Protein AF-A0A2K0VX20-F1 (afdb_monomer_lite)

Radius of gyration: 27.99 Å; chains: 1; bounding box: 67×68×73 Å

Structure (mmCIF, N/CA/C/O backbone):
data_AF-A0A2K0VX20-F1
#
_entry.id   AF-A0A2K0VX20-F1
#
loop_
_atom_site.group_PDB
_atom_site.id
_atom_site.type_symbol
_atom_site.label_atom_id
_atom_site.label_alt_id
_atom_site.label_comp_id
_atom_site.label_asym_id
_atom_site.label_entity_id
_atom_site.label_seq_id
_atom_site.pdbx_PDB_ins_code
_atom_site.Cartn_x
_atom_site.Cartn_y
_atom_site.Cartn_z
_atom_site.occupancy
_atom_site.B_iso_or_equiv
_atom_site.auth_seq_id
_atom_site.auth_comp_id
_atom_site.auth_asym_id
_atom_site.auth_atom_id
_atom_site.pdbx_PDB_model_num
ATOM 1 N N . MET A 1 1 ? 23.637 -4.451 26.762 1.00 31.20 1 MET A N 1
ATOM 2 C CA . MET A 1 1 ? 24.182 -3.086 26.614 1.00 31.20 1 MET A CA 1
ATOM 3 C C . MET A 1 1 ? 23.593 -2.485 25.350 1.00 31.20 1 MET A C 1
ATOM 5 O O . MET A 1 1 ? 23.909 -2.942 24.263 1.00 31.20 1 MET A O 1
ATOM 9 N N . SER A 1 2 ? 22.618 -1.589 25.514 1.00 32.78 2 SER A N 1
ATOM 10 C CA . SER A 1 2 ? 21.872 -0.949 24.426 1.00 32.78 2 SER A CA 1
ATOM 11 C C . SER A 1 2 ? 22.642 0.288 23.984 1.00 32.78 2 SER A C 1
ATOM 13 O O . SER A 1 2 ? 22.720 1.241 24.755 1.00 32.78 2 SER A O 1
ATOM 15 N N . SER A 1 3 ? 23.213 0.286 22.781 1.00 35.19 3 SER A N 1
ATOM 16 C CA . SER A 1 3 ? 23.775 1.496 22.183 1.00 35.19 3 SER A CA 1
ATOM 17 C C . SER A 1 3 ? 22.629 2.465 21.882 1.00 35.19 3 SER A C 1
ATOM 19 O O . SER A 1 3 ? 21.911 2.332 20.889 1.00 35.19 3 SER A O 1
ATOM 21 N N . GLN A 1 4 ? 22.411 3.409 22.796 1.00 39.47 4 GLN A N 1
ATOM 22 C CA . GLN A 1 4 ? 21.644 4.622 22.542 1.00 39.47 4 GLN A CA 1
ATOM 23 C C . GLN A 1 4 ? 22.472 5.505 21.605 1.00 39.47 4 GLN A C 1
ATOM 25 O O . GLN A 1 4 ? 23.097 6.467 22.039 1.00 39.47 4 GLN A O 1
ATOM 30 N N . ASP A 1 5 ? 22.490 5.170 20.317 1.00 37.84 5 ASP A N 1
ATOM 31 C CA . ASP A 1 5 ? 22.843 6.168 19.315 1.00 37.84 5 ASP A CA 1
ATOM 32 C C . ASP A 1 5 ? 21.734 7.220 19.344 1.00 37.84 5 ASP A C 1
ATOM 34 O O . ASP A 1 5 ? 20.585 6.962 18.966 1.00 37.84 5 ASP A O 1
ATOM 38 N N . SER A 1 6 ? 22.065 8.398 19.870 1.00 35.38 6 SER A N 1
ATOM 39 C CA . SER A 1 6 ? 21.201 9.567 19.846 1.00 35.38 6 SER A CA 1
ATOM 40 C C . SER A 1 6 ? 21.023 9.993 18.392 1.00 35.38 6 SER A C 1
ATOM 42 O O . SER A 1 6 ? 21.836 10.699 17.799 1.00 35.38 6 SER A O 1
ATOM 44 N N . PHE A 1 7 ? 19.941 9.512 17.783 1.00 35.03 7 PHE A N 1
ATOM 45 C CA . PHE A 1 7 ? 19.535 9.939 16.456 1.00 35.03 7 PHE A CA 1
ATOM 46 C C . PHE A 1 7 ? 19.195 11.427 16.540 1.00 35.03 7 PHE A C 1
ATOM 48 O O . PHE A 1 7 ? 18.132 11.805 17.031 1.00 35.03 7 PHE A O 1
ATOM 55 N N . THR A 1 8 ? 20.116 12.281 16.098 1.00 35.19 8 THR A N 1
ATOM 56 C CA . THR A 1 8 ? 19.832 13.697 15.893 1.00 35.19 8 THR A CA 1
ATOM 57 C C . THR A 1 8 ? 18.856 13.753 14.732 1.00 35.19 8 THR A C 1
ATOM 59 O O . THR A 1 8 ? 19.210 13.559 13.567 1.00 35.19 8 THR A O 1
ATOM 62 N N . GLU A 1 9 ? 17.580 13.897 15.071 1.00 36.53 9 GLU A N 1
ATOM 63 C CA . GLU A 1 9 ? 16.510 14.031 14.108 1.00 36.53 9 GLU A CA 1
ATOM 64 C C . GLU A 1 9 ? 16.759 15.317 13.323 1.00 36.53 9 GLU A C 1
ATOM 66 O O . GLU A 1 9 ? 16.396 16.413 13.739 1.00 36.53 9 GLU A O 1
ATOM 71 N N . VAL A 1 10 ? 17.383 15.194 12.152 1.00 33.81 10 VAL A N 1
ATOM 72 C CA . VAL A 1 10 ? 17.263 16.224 11.127 1.00 33.81 10 VAL A CA 1
ATOM 73 C C . VAL A 1 10 ? 15.844 16.077 10.594 1.00 33.81 10 VAL A C 1
ATOM 75 O O . VAL A 1 10 ? 15.594 15.488 9.537 1.00 33.81 10 VAL A O 1
ATOM 78 N N . HIS A 1 11 ? 14.873 16.570 11.365 1.00 33.16 11 HIS A N 1
ATOM 79 C CA . HIS A 1 11 ? 13.663 17.089 10.770 1.00 33.16 11 HIS A CA 1
ATOM 80 C C . HIS A 1 11 ? 14.149 18.171 9.811 1.00 33.16 11 HIS A C 1
ATOM 82 O O . HIS A 1 11 ? 14.321 19.331 10.174 1.00 33.16 11 HIS A O 1
ATOM 88 N N . GLN A 1 12 ? 14.367 17.798 8.549 1.00 34.53 12 GLN A N 1
ATOM 89 C CA . GLN A 1 12 ? 14.055 18.749 7.510 1.00 34.53 12 GLN A CA 1
ATOM 90 C C . GLN A 1 12 ? 12.584 19.054 7.762 1.00 34.53 12 GLN A C 1
ATOM 92 O O . GLN A 1 12 ? 11.719 18.216 7.483 1.00 34.53 12 GLN A O 1
ATOM 97 N N . PHE A 1 13 ? 12.322 20.206 8.382 1.00 38.81 13 PHE A N 1
ATOM 98 C CA . PHE A 1 13 ? 11.049 20.901 8.315 1.00 38.81 13 PHE A CA 1
ATOM 99 C C . PHE A 1 13 ? 10.789 21.142 6.830 1.00 38.81 13 PHE A C 1
ATOM 101 O O . PHE A 1 13 ? 10.960 22.228 6.292 1.00 38.81 13 PHE A O 1
ATOM 108 N N . THR A 1 14 ? 10.463 20.075 6.110 1.00 42.12 14 THR A N 1
ATOM 109 C CA . THR A 1 14 ? 9.994 20.194 4.755 1.00 42.12 14 THR A CA 1
ATOM 110 C C . THR A 1 14 ? 8.626 20.820 4.930 1.00 42.12 14 THR A C 1
ATOM 112 O O . THR A 1 14 ? 7.710 20.197 5.473 1.00 42.12 14 THR A O 1
ATOM 115 N N . LYS A 1 15 ? 8.492 22.071 4.478 1.00 45.31 15 LYS A N 1
ATOM 116 C CA . LYS A 1 15 ? 7.224 22.715 4.109 1.00 45.31 15 LYS A CA 1
ATOM 117 C C . LYS A 1 15 ? 6.566 21.900 2.968 1.00 45.31 15 LYS A C 1
ATOM 119 O O . LYS A 1 15 ? 6.242 22.410 1.905 1.00 45.31 15 LYS A O 1
ATOM 124 N N . SER A 1 16 ? 6.454 20.578 3.119 1.00 45.34 16 SER A N 1
ATOM 125 C CA . SER A 1 16 ? 5.919 19.665 2.121 1.00 45.34 16 SER A CA 1
ATOM 126 C C . SER A 1 16 ? 4.407 19.805 2.141 1.00 45.34 16 SER A C 1
ATOM 128 O O . SER A 1 16 ? 3.688 19.157 2.909 1.00 45.34 16 SER A O 1
ATOM 130 N N . TYR A 1 17 ? 3.921 20.669 1.255 1.00 51.22 17 TYR A N 1
ATOM 131 C CA . TYR A 1 17 ? 2.504 20.928 1.026 1.00 51.22 17 TYR A CA 1
ATOM 132 C C . TYR A 1 17 ? 1.693 19.657 0.723 1.00 51.22 17 TYR A C 1
ATOM 134 O O . TYR A 1 17 ? 0.482 19.651 0.915 1.00 51.22 17 TYR A O 1
ATOM 142 N N . LYS A 1 18 ? 2.336 18.548 0.328 1.00 48.31 18 LYS A N 1
ATOM 143 C CA . LYS A 1 18 ? 1.677 17.266 0.030 1.00 48.31 18 LYS A CA 1
ATOM 144 C C . LYS A 1 18 ? 0.931 16.684 1.234 1.00 48.31 18 LYS A C 1
ATOM 146 O O . LYS A 1 18 ? -0.153 16.132 1.074 1.00 48.31 18 LYS A O 1
ATOM 151 N N . HIS A 1 19 ? 1.500 16.789 2.436 1.00 56.06 19 HIS A N 1
ATOM 152 C CA . HIS A 1 19 ? 0.879 16.228 3.648 1.00 56.06 19 HIS A CA 1
ATOM 153 C C . HIS A 1 19 ? -0.234 17.145 4.164 1.00 56.06 19 HIS A C 1
ATOM 155 O O . HIS A 1 19 ? -1.245 16.675 4.681 1.00 56.06 19 HIS A O 1
ATOM 161 N N . MET A 1 20 ? -0.073 18.455 3.960 1.00 57.44 20 MET A N 1
ATOM 162 C CA . MET A 1 20 ? -1.111 19.444 4.239 1.00 57.44 20 MET A CA 1
ATOM 163 C C . MET A 1 20 ? -2.301 19.281 3.296 1.00 57.44 20 MET A C 1
ATOM 165 O O . MET A 1 20 ? -3.427 19.230 3.769 1.00 57.44 20 MET A O 1
ATOM 169 N N . TRP A 1 21 ? -2.049 19.094 1.998 1.00 60.72 21 TRP A N 1
ATOM 170 C CA . TRP A 1 21 ? -3.082 18.828 1.003 1.00 60.72 21 TRP A CA 1
ATOM 171 C C . TRP A 1 21 ? -3.845 17.544 1.313 1.00 60.72 21 TRP A C 1
ATOM 173 O O . TRP A 1 21 ? -5.064 17.577 1.376 1.00 60.72 21 TRP A O 1
ATOM 183 N N . ALA A 1 22 ? -3.155 16.436 1.602 1.00 66.75 22 ALA A N 1
ATOM 184 C CA . ALA A 1 22 ? -3.824 15.189 1.976 1.00 66.75 22 ALA A CA 1
ATOM 185 C C . ALA A 1 22 ? -4.711 15.359 3.224 1.00 66.75 22 ALA A C 1
ATOM 187 O O . ALA A 1 22 ? -5.823 14.839 3.274 1.00 66.75 22 ALA A O 1
ATOM 188 N N . ARG A 1 23 ? -4.246 16.129 4.218 1.00 70.94 23 ARG A N 1
ATOM 189 C CA . ARG A 1 23 ? -5.023 16.436 5.424 1.00 70.94 23 ARG A CA 1
ATOM 190 C C . ARG A 1 23 ? -6.225 17.331 5.127 1.00 70.94 23 ARG A C 1
ATOM 192 O O . ARG A 1 23 ? -7.294 17.105 5.684 1.00 70.94 23 ARG A O 1
ATOM 199 N N . ASP A 1 24 ? -6.060 18.336 4.277 1.00 72.94 24 ASP A N 1
ATOM 200 C CA . ASP A 1 24 ? -7.129 19.266 3.915 1.00 72.94 24 ASP A CA 1
ATOM 201 C C . ASP A 1 24 ? -8.170 18.596 3.009 1.00 72.94 24 ASP A C 1
ATOM 203 O O . ASP A 1 24 ? -9.361 18.816 3.201 1.00 72.94 24 ASP A O 1
ATOM 207 N N . VAL A 1 25 ? -7.750 17.704 2.106 1.00 74.69 25 VAL A N 1
ATOM 208 C CA . VAL A 1 25 ? -8.644 16.831 1.332 1.00 74.69 25 VAL A CA 1
ATOM 209 C C . VAL A 1 25 ? -9.408 15.900 2.264 1.00 74.69 25 VAL A C 1
ATOM 211 O O . VAL A 1 25 ? -10.626 15.853 2.177 1.00 74.69 25 VAL A O 1
ATOM 214 N N . ALA A 1 26 ? -8.739 15.232 3.210 1.00 77.44 26 ALA A N 1
ATOM 215 C CA . ALA A 1 26 ? -9.419 14.378 4.183 1.00 77.44 26 ALA A CA 1
ATOM 216 C C . ALA A 1 26 ? -10.448 15.161 5.018 1.00 77.44 26 ALA A C 1
ATOM 218 O O . ALA A 1 26 ? -11.561 14.686 5.222 1.00 77.44 26 ALA A O 1
ATOM 219 N N . LYS A 1 27 ? -10.113 16.387 5.446 1.00 78.69 27 LYS A N 1
ATOM 220 C CA . LYS A 1 27 ? -11.057 17.285 6.131 1.00 78.69 27 LYS A CA 1
ATOM 221 C C . LYS A 1 27 ? -12.222 17.698 5.231 1.00 78.69 27 LYS A C 1
ATOM 223 O O . LYS A 1 27 ? -13.359 17.709 5.687 1.00 78.69 27 LYS A O 1
ATOM 228 N N . ALA A 1 28 ? -11.953 18.047 3.975 1.00 78.38 28 ALA A N 1
ATOM 229 C CA . ALA A 1 28 ? -12.983 18.443 3.021 1.00 78.38 28 ALA A CA 1
ATOM 230 C C . ALA A 1 28 ? -13.936 17.281 2.710 1.00 78.38 28 ALA A C 1
ATOM 232 O O . ALA A 1 28 ? -15.146 17.477 2.753 1.00 78.38 28 ALA A O 1
ATOM 233 N N . SER A 1 29 ? -13.402 16.078 2.477 1.00 81.38 29 SER A N 1
ATOM 234 C CA . SER A 1 29 ? -14.177 14.845 2.304 1.00 81.38 29 SER A CA 1
ATOM 235 C C . SER A 1 29 ? -15.018 14.540 3.541 1.00 81.38 29 SER A C 1
ATOM 237 O O . SER A 1 29 ? -16.222 14.366 3.423 1.00 81.38 29 SER A O 1
ATOM 239 N N . MET A 1 30 ? -14.427 14.597 4.736 1.00 82.12 30 MET A N 1
ATOM 240 C CA . MET A 1 30 ? -15.154 14.389 5.991 1.00 82.12 30 MET A CA 1
ATOM 241 C C . MET A 1 30 ? -16.291 15.406 6.185 1.00 82.12 30 MET A C 1
ATOM 243 O O . MET A 1 30 ? -17.379 15.032 6.610 1.00 82.12 30 MET A O 1
ATOM 247 N N . ASN A 1 31 ? -16.070 16.684 5.861 1.00 82.94 31 ASN A N 1
ATOM 248 C CA . ASN A 1 31 ? -17.105 17.720 5.941 1.00 82.94 31 ASN A CA 1
ATOM 249 C C . ASN A 1 31 ? -18.214 17.516 4.900 1.00 82.94 31 ASN A C 1
ATOM 251 O O . ASN A 1 31 ? -19.384 17.757 5.196 1.00 82.94 31 ASN A O 1
ATOM 255 N N . TYR A 1 32 ? -17.851 17.086 3.690 1.00 83.62 32 TYR A N 1
ATOM 256 C CA . TYR A 1 32 ? -18.800 16.732 2.638 1.00 83.62 32 TYR A CA 1
ATOM 257 C C . TYR A 1 32 ? -19.688 15.560 3.076 1.00 83.62 32 TYR A C 1
ATOM 259 O O . TYR A 1 32 ? -20.914 15.672 3.024 1.00 83.62 32 TYR A O 1
ATOM 267 N N . ASP A 1 33 ? -19.081 14.494 3.600 1.00 84.56 33 ASP A N 1
ATOM 268 C CA . ASP A 1 33 ? -19.793 13.321 4.111 1.00 84.56 33 ASP A CA 1
ATOM 269 C C . ASP A 1 33 ? -20.697 13.695 5.291 1.00 84.56 33 ASP A C 1
ATOM 271 O O . ASP A 1 33 ? -21.866 13.315 5.324 1.00 84.56 33 ASP A O 1
ATOM 275 N N . LEU A 1 34 ? -20.198 14.509 6.229 1.00 83.38 34 LEU A N 1
ATOM 276 C CA . LEU A 1 34 ? -20.973 15.006 7.368 1.00 83.38 34 LEU A CA 1
ATOM 277 C C . LEU A 1 34 ? -22.213 15.786 6.916 1.00 83.38 34 LEU A C 1
ATOM 279 O O . LEU A 1 34 ? -23.305 15.571 7.443 1.00 83.38 34 LEU A O 1
ATOM 283 N N . LYS A 1 35 ? -22.059 16.667 5.922 1.00 84.31 35 LYS A N 1
ATOM 284 C CA . LYS A 1 35 ? -23.171 17.437 5.359 1.00 84.31 35 LYS A CA 1
ATOM 285 C C . LYS A 1 35 ? -24.207 16.515 4.714 1.00 84.31 35 LYS A C 1
ATOM 287 O O . LYS A 1 35 ? -25.393 16.661 5.005 1.00 84.31 35 LYS A O 1
ATOM 292 N N . GLY A 1 36 ? -23.762 15.542 3.915 1.00 83.44 36 GLY A N 1
ATOM 293 C CA . GLY A 1 36 ? -24.647 14.551 3.297 1.00 83.44 36 GLY A CA 1
ATOM 294 C C . GLY A 1 36 ? -25.388 13.689 4.325 1.00 83.44 36 GLY A C 1
ATOM 295 O O . GLY A 1 36 ? -26.572 13.402 4.158 1.00 83.44 36 GLY A O 1
ATOM 296 N N . VAL A 1 37 ? -24.728 13.320 5.427 1.00 82.69 37 VAL A N 1
ATOM 297 C CA . VAL A 1 37 ? -25.355 12.592 6.542 1.00 82.69 37 VAL A CA 1
ATOM 298 C C . VAL A 1 37 ? -26.418 13.445 7.237 1.00 82.69 37 VAL A C 1
ATOM 300 O O . VAL A 1 37 ? -27.517 12.949 7.473 1.00 82.69 37 VAL A O 1
ATOM 303 N N . ILE A 1 38 ? -26.138 14.721 7.528 1.00 81.31 38 ILE A N 1
ATOM 304 C CA . ILE A 1 38 ? -27.118 15.632 8.147 1.00 81.31 38 ILE A CA 1
ATOM 305 C C . ILE A 1 38 ? -28.337 15.832 7.235 1.00 81.31 38 ILE A C 1
ATOM 307 O O . ILE A 1 38 ? -29.464 15.828 7.726 1.00 81.31 38 ILE A O 1
ATOM 311 N N . GLU A 1 39 ? -28.134 15.992 5.924 1.00 82.56 39 GLU A N 1
ATOM 312 C CA . GLU A 1 39 ? -29.230 16.122 4.952 1.00 82.56 39 GLU A CA 1
ATOM 313 C C . GLU A 1 39 ? -30.124 14.874 4.941 1.00 82.56 39 GLU A C 1
ATOM 315 O O . GLU A 1 39 ? -31.336 14.998 5.107 1.00 82.56 39 GLU A O 1
ATOM 320 N N . ARG A 1 40 ? -29.539 13.670 4.881 1.00 80.62 40 ARG A N 1
ATOM 321 C CA . ARG A 1 40 ? -30.301 12.406 4.929 1.00 80.62 40 ARG A CA 1
ATOM 322 C C . ARG A 1 40 ? -31.012 12.174 6.262 1.00 80.62 40 ARG A C 1
ATOM 324 O O . ARG A 1 40 ? -32.122 11.644 6.293 1.00 80.62 40 ARG A O 1
ATOM 331 N N . LEU A 1 41 ? -30.386 12.556 7.376 1.00 76.31 41 LEU A N 1
ATOM 332 C CA . LEU A 1 41 ? -30.976 12.397 8.707 1.00 76.31 41 LEU A CA 1
ATOM 333 C C . LEU A 1 41 ? -32.194 13.300 8.916 1.00 76.31 41 LEU A C 1
ATOM 335 O O . LEU A 1 41 ? -33.134 12.869 9.578 1.00 76.31 41 LEU A O 1
ATOM 339 N N . LYS A 1 42 ? -32.217 14.500 8.318 1.00 76.94 42 LYS A N 1
ATOM 340 C CA . LYS A 1 42 ? -33.396 15.386 8.337 1.00 76.94 42 LYS A CA 1
ATOM 341 C C . LYS A 1 42 ? -34.611 14.773 7.643 1.00 76.94 42 LYS A C 1
ATOM 343 O O . LYS A 1 42 ? -35.733 15.072 8.033 1.00 76.94 42 LYS A O 1
ATOM 348 N N . GLU A 1 43 ? -34.393 13.946 6.623 1.00 76.31 43 GLU A N 1
ATOM 349 C CA . GLU A 1 43 ? -35.466 13.245 5.908 1.00 76.31 43 GLU A CA 1
ATOM 350 C C . GLU A 1 43 ? -35.926 11.982 6.648 1.00 76.31 43 GLU A C 1
ATOM 352 O O . GLU A 1 43 ? -37.093 11.609 6.571 1.00 76.31 43 GLU A O 1
ATOM 357 N N . SER A 1 44 ? -35.012 11.324 7.369 1.00 70.88 44 SER A N 1
ATOM 358 C CA . SER A 1 44 ? -35.218 9.965 7.888 1.00 70.88 44 SER A CA 1
ATOM 359 C C . SER A 1 44 ? -35.598 9.898 9.371 1.00 70.88 44 SER A C 1
ATOM 361 O O . SER A 1 44 ? -36.137 8.884 9.811 1.00 70.88 44 SER A O 1
ATOM 363 N N . VAL A 1 45 ? -35.293 10.930 10.167 1.00 69.12 45 VAL A N 1
ATOM 364 C CA . VAL A 1 45 ? -35.498 10.921 11.624 1.00 69.12 45 VAL A CA 1
ATOM 365 C C . VAL A 1 45 ? -36.216 12.211 12.055 1.00 69.12 45 VAL A C 1
ATOM 367 O O . VAL A 1 45 ? -35.796 13.294 11.657 1.00 69.12 45 VAL A O 1
ATOM 370 N N . PRO A 1 46 ? -37.266 12.143 12.900 1.00 64.62 46 PRO A N 1
ATOM 371 C CA . PRO A 1 46 ? -38.047 13.317 13.320 1.00 64.62 46 PRO A CA 1
ATOM 372 C C . PRO A 1 46 ? -37.289 14.313 14.225 1.00 64.62 46 PRO A C 1
ATOM 374 O O . PRO A 1 46 ? -37.826 15.362 14.586 1.00 64.62 46 PRO A O 1
ATOM 377 N N . THR A 1 47 ? -36.049 14.009 14.612 1.00 68.19 47 THR A N 1
ATOM 378 C CA . THR A 1 47 ? -35.213 14.841 15.486 1.00 68.19 47 THR A CA 1
ATOM 379 C C . THR A 1 47 ? -34.628 16.041 14.729 1.00 68.19 47 THR A C 1
ATOM 381 O O . THR A 1 47 ? -34.206 15.932 13.581 1.00 68.19 47 THR A O 1
ATOM 384 N N . LYS A 1 48 ? -34.552 17.218 15.369 1.00 68.62 48 LYS A N 1
ATOM 385 C CA . LYS A 1 48 ? -33.958 18.420 14.752 1.00 68.62 48 LYS A CA 1
ATOM 386 C C . LYS A 1 48 ? -32.421 18.349 14.743 1.00 68.62 48 LYS A C 1
ATOM 388 O O . LYS A 1 48 ? -31.780 18.363 15.800 1.00 68.62 48 LYS A O 1
ATOM 393 N N . PHE A 1 49 ? -31.837 18.327 13.544 1.00 70.44 49 PHE A N 1
ATOM 394 C CA . PHE A 1 49 ? -30.388 18.390 13.308 1.00 70.44 49 PHE A CA 1
ATOM 395 C C . PHE A 1 49 ? -29.985 19.743 12.715 1.00 70.44 49 PHE A C 1
ATOM 397 O O . PHE A 1 49 ? -30.579 20.198 11.731 1.00 70.44 49 PHE A O 1
ATOM 404 N N . ASP A 1 50 ? -28.943 20.354 13.276 1.00 69.56 50 ASP A N 1
ATOM 405 C CA . ASP A 1 50 ? -28.398 21.627 12.806 1.00 69.56 50 ASP A CA 1
ATOM 406 C C . ASP A 1 50 ? -27.115 21.413 11.998 1.00 69.56 50 ASP A C 1
ATOM 408 O O . ASP A 1 50 ? -26.338 20.498 12.253 1.00 69.56 50 ASP A O 1
ATOM 412 N N . ALA A 1 51 ? -26.823 22.317 11.057 1.00 66.00 51 ALA A N 1
ATOM 413 C CA . ALA A 1 51 ? -25.594 22.268 10.248 1.00 66.00 51 ALA A CA 1
ATOM 414 C C . ALA A 1 51 ? -24.296 22.453 11.069 1.00 66.00 51 ALA A C 1
ATOM 416 O O . ALA A 1 51 ? -23.201 22.318 10.530 1.00 66.00 51 ALA A O 1
ATOM 417 N N . LYS A 1 52 ? -24.419 22.791 12.360 1.00 67.88 52 LYS A N 1
ATOM 418 C CA . LYS A 1 52 ? -23.313 22.944 13.316 1.00 67.88 52 LYS A CA 1
ATOM 419 C C . LYS A 1 52 ? -23.075 21.692 14.169 1.00 67.88 52 LYS A C 1
ATOM 421 O O . LYS A 1 52 ? -22.157 21.697 14.987 1.00 67.88 52 LYS A O 1
ATOM 426 N N . ASP A 1 53 ? -23.893 20.650 14.020 1.00 70.38 53 ASP A N 1
ATOM 427 C CA . ASP A 1 53 ? -23.702 19.406 14.758 1.00 70.38 53 ASP A CA 1
ATOM 428 C C . ASP A 1 53 ? -22.422 18.685 14.298 1.00 70.38 53 ASP A C 1
ATOM 430 O O . ASP A 1 53 ? -22.162 18.525 13.105 1.00 70.38 53 ASP A O 1
ATOM 434 N N . ASN A 1 54 ? -21.609 18.244 15.259 1.00 75.88 54 ASN A N 1
ATOM 435 C CA . ASN A 1 54 ? -20.419 17.437 15.000 1.00 75.88 54 ASN A CA 1
ATOM 436 C C . ASN A 1 54 ? -20.768 15.940 15.053 1.00 75.88 54 ASN A C 1
ATOM 438 O O . ASN A 1 54 ? -21.829 15.555 15.538 1.00 75.88 54 ASN A O 1
ATOM 442 N N . ILE A 1 55 ? -19.866 15.068 14.586 1.00 74.69 55 ILE A N 1
ATOM 443 C CA . ILE A 1 55 ? -20.098 13.608 14.569 1.00 74.69 55 ILE A CA 1
ATOM 444 C C . ILE A 1 55 ? -20.500 13.074 15.955 1.00 74.69 55 ILE A C 1
ATOM 446 O O . ILE A 1 55 ? -21.357 12.199 16.062 1.00 74.69 55 ILE A O 1
ATOM 450 N N . GLY A 1 56 ? -19.918 13.619 17.026 1.00 72.62 56 GLY A N 1
ATOM 451 C CA . GLY A 1 56 ? -20.244 13.231 18.397 1.00 72.62 56 GLY A CA 1
ATOM 452 C C . GLY A 1 56 ? -21.654 13.648 18.830 1.00 72.62 56 GLY A C 1
ATOM 453 O O . GLY A 1 56 ? -22.341 12.863 19.484 1.00 72.62 56 GLY A O 1
ATOM 454 N N . SER A 1 57 ? -22.107 14.852 18.465 1.00 76.12 57 SER A N 1
ATOM 455 C CA . SER A 1 57 ? -23.460 15.328 18.777 1.00 76.12 57 SER A CA 1
ATOM 456 C C . SER A 1 57 ? -24.517 14.639 17.915 1.00 76.12 57 SER A C 1
ATOM 458 O O . SER A 1 57 ? -25.559 14.256 18.447 1.00 76.12 57 SER A O 1
ATOM 460 N N . LEU A 1 58 ? -24.215 14.381 16.638 1.00 75.00 58 LEU A N 1
ATOM 461 C CA . LEU A 1 58 ? -25.036 13.548 15.757 1.00 75.00 58 LEU A CA 1
ATOM 462 C C . LEU A 1 58 ? -25.237 12.163 16.353 1.00 75.00 58 LEU A C 1
ATOM 464 O O . LEU A 1 58 ? -26.380 11.767 16.538 1.00 75.00 58 LEU A O 1
ATOM 468 N N . ARG A 1 59 ? -24.154 11.487 16.761 1.00 72.12 59 ARG A N 1
ATOM 469 C CA . ARG A 1 59 ? -24.235 10.173 17.413 1.00 72.12 59 ARG A CA 1
ATOM 470 C C . ARG A 1 59 ? -25.177 10.191 18.614 1.00 72.12 59 ARG A C 1
ATOM 472 O O . ARG A 1 59 ? -26.001 9.296 18.729 1.00 72.12 59 ARG A O 1
ATOM 479 N N . LYS A 1 60 ? -25.075 11.189 19.502 1.00 75.81 60 LYS A N 1
ATOM 480 C CA . LYS A 1 60 ? -25.951 11.290 20.686 1.00 75.81 60 LYS A CA 1
ATOM 481 C C . LYS A 1 60 ? -27.425 11.434 20.305 1.00 75.81 60 LYS A C 1
ATOM 483 O O . LYS A 1 60 ? -28.260 10.780 20.915 1.00 75.81 60 LYS A O 1
ATOM 488 N N . LYS A 1 61 ? -27.732 12.263 19.302 1.00 76.56 61 LYS A N 1
ATOM 489 C CA . LYS A 1 61 ? -29.104 12.502 18.826 1.00 76.56 61 LYS A CA 1
ATOM 490 C C . LYS A 1 61 ? -29.677 11.318 18.042 1.00 76.56 61 LYS A C 1
ATOM 492 O O . LYS A 1 61 ? -30.874 11.075 18.108 1.00 76.56 61 LYS A O 1
ATOM 497 N N . THR A 1 62 ? -28.845 10.595 17.291 1.00 72.62 62 THR A N 1
ATOM 498 C CA . THR A 1 62 ? -29.281 9.423 16.519 1.00 72.62 62 THR A CA 1
ATOM 499 C C . THR A 1 62 ? -29.31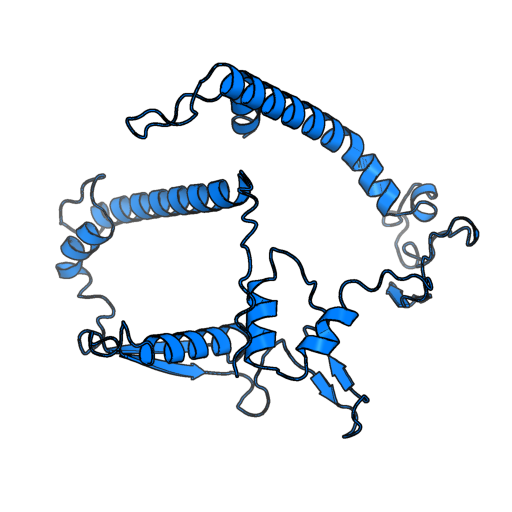7 8.151 17.355 1.00 72.62 62 THR A C 1
ATOM 501 O O . THR A 1 62 ? -30.000 7.219 16.959 1.00 72.62 62 THR A O 1
ATOM 504 N N . MET A 1 63 ? -28.646 8.108 18.513 1.00 70.94 63 MET A N 1
ATOM 505 C CA . MET A 1 63 ? -28.570 6.940 19.404 1.00 70.94 63 MET A CA 1
ATOM 506 C C . MET A 1 63 ? -29.942 6.364 19.776 1.00 70.94 63 MET A C 1
ATOM 508 O O . MET A 1 63 ? -30.082 5.148 19.860 1.00 70.94 63 MET A O 1
ATOM 512 N N . GLU A 1 64 ? -30.950 7.221 19.959 1.00 68.62 64 GLU A N 1
ATOM 513 C CA . GLU A 1 64 ? -32.325 6.806 20.270 1.00 68.62 64 GLU A CA 1
ATOM 514 C C . GLU A 1 64 ? -33.000 6.067 19.101 1.00 68.62 64 GLU A C 1
ATOM 516 O O . GLU A 1 64 ? -33.839 5.202 19.330 1.00 68.62 64 GLU A O 1
ATOM 521 N N . ALA A 1 65 ? -32.616 6.368 17.854 1.00 68.38 65 ALA A N 1
ATOM 522 C CA . ALA A 1 65 ? -33.229 5.821 16.640 1.00 68.38 65 ALA A CA 1
ATOM 523 C C . ALA A 1 65 ? -32.399 4.705 15.979 1.00 68.38 65 ALA A C 1
ATOM 525 O O . ALA A 1 65 ? -32.953 3.728 15.485 1.00 68.38 65 ALA A O 1
ATOM 526 N N . THR A 1 66 ? -31.068 4.829 15.957 1.00 66.06 66 THR A N 1
ATOM 527 C CA . THR A 1 66 ? -30.147 3.850 15.350 1.00 66.06 66 THR A CA 1
ATOM 528 C C . THR A 1 66 ? -29.662 2.795 16.341 1.00 66.06 66 THR A C 1
ATOM 530 O O . THR A 1 66 ? -28.943 1.873 15.961 1.00 66.06 66 THR A O 1
ATOM 533 N N . GLY A 1 67 ? -29.996 2.958 17.623 1.00 64.75 67 GLY A N 1
ATOM 534 C CA . GLY A 1 67 ? -29.361 2.230 18.709 1.00 64.75 67 GLY A CA 1
ATOM 535 C C . GLY A 1 67 ? -27.899 2.658 18.926 1.00 64.75 67 GLY A C 1
ATOM 536 O O . GLY A 1 67 ? -27.378 3.544 18.237 1.00 64.75 67 GLY A O 1
ATOM 537 N N . PRO A 1 68 ? -27.211 2.025 19.890 1.00 56.44 68 PRO A N 1
ATOM 538 C CA . PRO A 1 68 ? -25.856 2.385 20.313 1.00 56.44 68 PRO A CA 1
ATOM 539 C C . PRO A 1 68 ? -24.737 2.252 19.252 1.00 56.44 68 PRO A C 1
ATOM 541 O O . PRO A 1 68 ? -23.601 2.675 19.502 1.00 56.44 68 PRO A O 1
ATOM 544 N N . GLY A 1 69 ? -25.030 1.703 18.067 1.00 58.03 69 GLY A N 1
ATOM 545 C CA . GLY A 1 69 ? -24.009 1.158 17.170 1.00 58.03 69 GLY A CA 1
ATOM 546 C C . GLY A 1 69 ? -23.315 -0.048 17.814 1.00 58.03 69 GLY A C 1
ATOM 547 O O . GLY A 1 69 ? -23.763 -0.541 18.847 1.00 58.03 69 GLY A O 1
ATOM 548 N N . TYR A 1 70 ? -22.217 -0.529 17.227 1.00 55.88 70 TYR A N 1
ATOM 549 C CA . TYR A 1 70 ? -21.392 -1.559 17.865 1.00 55.88 70 TYR A CA 1
ATOM 550 C C . TYR A 1 70 ? -20.720 -0.961 19.111 1.00 55.88 70 TYR A C 1
ATOM 552 O O . TYR A 1 70 ? -19.663 -0.332 19.023 1.00 55.88 70 TYR A O 1
ATOM 560 N N . ILE A 1 71 ? -21.378 -1.085 20.264 1.00 57.03 71 ILE A N 1
ATOM 561 C CA . ILE A 1 71 ? -20.771 -0.833 21.566 1.00 57.03 71 ILE A CA 1
ATOM 562 C C . ILE A 1 71 ? -20.066 -2.126 21.975 1.00 57.03 71 ILE A C 1
ATOM 564 O O . ILE A 1 71 ? -20.714 -3.172 21.988 1.00 57.03 71 ILE A O 1
ATOM 568 N N . PRO A 1 72 ? -18.757 -2.083 22.276 1.00 58.38 72 PRO A N 1
ATOM 569 C CA . PRO A 1 72 ? -18.097 -3.220 22.895 1.00 58.38 72 PRO A CA 1
ATOM 570 C C . PRO A 1 72 ? -18.843 -3.608 24.176 1.00 58.38 72 PRO A C 1
ATOM 572 O O . PRO A 1 72 ? -19.206 -2.728 24.951 1.00 58.38 72 PRO A O 1
ATOM 575 N N . GLU A 1 73 ? -19.077 -4.906 24.382 1.00 62.56 73 GLU A N 1
ATOM 576 C CA . GLU A 1 73 ? -19.904 -5.435 25.484 1.00 62.56 73 GLU A CA 1
ATOM 577 C C . GLU A 1 73 ? -19.461 -4.936 26.869 1.00 62.56 73 GLU A C 1
ATOM 579 O O . GLU A 1 73 ? -20.278 -4.822 27.780 1.00 62.56 73 GLU A O 1
ATOM 584 N N . GLU A 1 74 ? -18.185 -4.565 27.010 1.00 67.25 74 GLU A N 1
ATOM 585 C CA . GLU A 1 74 ? -17.651 -3.878 28.179 1.00 67.25 74 GLU A CA 1
ATOM 586 C C . GLU A 1 74 ? -16.794 -2.668 27.778 1.00 67.25 74 GLU A C 1
ATOM 588 O O . GLU A 1 74 ? -16.046 -2.702 26.793 1.00 67.25 74 GLU A O 1
ATOM 593 N N . GLU A 1 75 ? -16.850 -1.598 28.579 1.00 65.94 75 GLU A N 1
ATOM 594 C CA . GLU A 1 75 ? -16.025 -0.408 28.372 1.00 65.94 75 GLU A CA 1
ATOM 595 C C . GLU A 1 75 ? -14.534 -0.774 28.337 1.00 65.94 75 GLU A C 1
ATOM 597 O O . GLU A 1 75 ? -13.975 -1.338 29.275 1.00 65.94 75 GLU A O 1
ATOM 602 N N . GLY A 1 76 ? -13.884 -0.460 27.214 1.00 70.25 76 GLY A N 1
ATOM 603 C CA . GLY A 1 76 ? -12.464 -0.728 26.999 1.00 70.25 76 GLY A CA 1
ATOM 604 C C . GLY A 1 76 ? -12.130 -2.116 26.440 1.00 70.25 76 GLY A C 1
ATOM 605 O O . GLY A 1 76 ? -10.999 -2.295 25.989 1.00 70.25 76 GLY A O 1
ATOM 606 N N . LYS A 1 77 ? -13.072 -3.068 26.360 1.00 79.94 77 LYS A N 1
ATOM 607 C CA . LYS A 1 77 ? -12.840 -4.381 25.724 1.00 79.94 77 LYS A CA 1
ATOM 608 C C . LYS A 1 77 ? -13.320 -4.397 24.277 1.00 79.94 77 LYS A C 1
ATOM 610 O O . LYS A 1 77 ? -14.504 -4.552 24.018 1.00 79.94 77 LYS A O 1
ATOM 615 N N . ILE A 1 78 ? -12.411 -4.263 23.319 1.00 83.75 78 ILE A N 1
ATOM 616 C CA . ILE A 1 78 ? -12.764 -4.195 21.894 1.00 83.75 78 ILE A CA 1
ATOM 617 C C . ILE A 1 78 ? -12.370 -5.500 21.208 1.00 83.75 78 ILE A C 1
ATOM 619 O O . ILE A 1 78 ? -11.190 -5.831 21.182 1.00 83.75 78 ILE A O 1
ATOM 623 N N . SER A 1 79 ? -13.336 -6.195 20.606 1.00 84.81 79 SER A N 1
ATOM 624 C CA . SER A 1 79 ? -13.080 -7.348 19.732 1.00 84.81 79 SER A CA 1
ATOM 625 C C . SER A 1 79 ? -13.057 -6.919 18.267 1.00 84.81 79 SER A C 1
ATOM 627 O O . SER A 1 79 ? -14.021 -6.324 17.782 1.00 84.81 79 SER A O 1
ATOM 629 N N . VAL A 1 80 ? -11.958 -7.215 17.571 1.00 89.12 80 VAL A N 1
ATOM 630 C CA . VAL A 1 80 ? -11.705 -6.804 16.183 1.00 89.12 80 VAL A CA 1
ATOM 631 C C . VAL A 1 80 ? -11.475 -8.025 15.292 1.00 89.12 80 VAL A C 1
ATOM 633 O O . VAL A 1 80 ? -10.557 -8.802 15.517 1.00 89.12 80 VAL A O 1
ATOM 636 N N . GLY A 1 81 ? -12.258 -8.164 14.224 1.00 90.25 81 GLY A N 1
ATOM 637 C CA . GLY A 1 81 ? -11.964 -9.126 13.160 1.00 90.25 81 GLY A CA 1
ATOM 638 C C . GLY A 1 81 ? -10.987 -8.533 12.144 1.00 90.25 81 GLY A C 1
ATOM 639 O O . GLY A 1 81 ? -11.285 -7.512 11.522 1.00 90.25 81 GLY A O 1
ATOM 640 N N . ILE A 1 82 ? -9.832 -9.164 11.952 1.00 91.19 82 ILE A N 1
ATOM 641 C CA . ILE A 1 82 ? -8.853 -8.813 10.920 1.00 91.19 82 ILE A CA 1
ATOM 642 C C . ILE A 1 82 ? -9.016 -9.793 9.759 1.00 91.19 82 ILE A C 1
ATOM 644 O O . ILE A 1 82 ? -8.724 -10.979 9.885 1.00 91.19 82 ILE A O 1
ATOM 648 N N . VAL A 1 83 ? -9.456 -9.293 8.605 1.00 91.12 83 VAL A N 1
ATOM 649 C CA . VAL A 1 83 ? -9.583 -10.106 7.389 1.00 91.12 83 VAL A CA 1
ATOM 650 C C . VAL A 1 83 ? -8.275 -10.041 6.601 1.00 91.12 83 VAL A C 1
ATOM 652 O O . VAL A 1 83 ? -7.908 -8.994 6.064 1.00 91.12 83 VAL A O 1
ATOM 655 N N . GLY A 1 84 ? -7.585 -11.175 6.529 1.00 88.00 84 GLY A N 1
ATOM 656 C CA . GLY A 1 84 ? -6.320 -11.374 5.832 1.00 88.00 84 GLY A CA 1
ATOM 657 C C . GLY A 1 84 ? -5.098 -11.302 6.754 1.00 88.00 84 GLY A C 1
ATOM 658 O O . GLY A 1 84 ? -4.770 -10.252 7.309 1.00 88.00 84 GLY A O 1
ATOM 659 N N . ALA A 1 85 ? -4.342 -12.395 6.822 1.00 89.50 85 ALA A N 1
ATOM 660 C CA . ALA A 1 85 ? -3.054 -12.529 7.502 1.00 89.50 85 ALA A CA 1
ATOM 661 C C . ALA A 1 85 ? -1.868 -12.114 6.606 1.00 89.50 85 ALA A C 1
ATOM 663 O O . ALA A 1 85 ? -0.789 -12.710 6.631 1.00 89.50 85 ALA A O 1
ATOM 664 N N . GLY A 1 86 ? -2.055 -11.072 5.792 1.00 88.62 86 GLY A N 1
ATOM 665 C CA . GLY A 1 86 ? -0.960 -10.414 5.079 1.00 88.62 86 GLY A CA 1
ATOM 666 C C . GLY A 1 86 ? -0.143 -9.496 5.992 1.00 88.62 86 GLY A C 1
ATOM 667 O O . GLY A 1 86 ? -0.489 -9.276 7.151 1.00 88.62 86 GLY A O 1
ATOM 668 N N . VAL A 1 87 ? 0.901 -8.857 5.452 1.00 88.56 87 VAL A N 1
ATOM 669 C CA . VAL A 1 87 ? 1.744 -7.913 6.221 1.00 88.56 87 VAL A CA 1
ATOM 670 C C . VAL A 1 87 ? 0.949 -6.808 6.928 1.00 88.56 87 VAL A C 1
ATOM 672 O O . VAL A 1 87 ? 1.297 -6.419 8.036 1.00 88.56 87 VAL A O 1
ATOM 675 N N . ALA A 1 88 ? -0.132 -6.315 6.316 1.00 88.00 88 ALA A N 1
ATOM 676 C CA . ALA A 1 88 ? -0.970 -5.275 6.906 1.00 88.00 88 ALA A CA 1
ATOM 677 C C . ALA A 1 88 ? -1.780 -5.792 8.105 1.00 88.00 88 ALA A C 1
ATOM 679 O O . ALA A 1 88 ? -1.804 -5.133 9.142 1.00 88.00 88 ALA A O 1
ATOM 680 N N . GLY A 1 89 ? -2.395 -6.974 7.981 1.00 88.69 89 GLY A N 1
ATOM 681 C CA . GLY A 1 89 ? -3.158 -7.601 9.062 1.00 88.69 89 GLY A CA 1
ATOM 682 C C . GLY A 1 89 ? -2.263 -8.017 10.226 1.00 88.69 89 GLY A C 1
ATOM 683 O O . GLY A 1 89 ? -2.544 -7.678 11.372 1.00 88.69 89 GLY A O 1
ATOM 684 N N . LEU A 1 90 ? -1.117 -8.633 9.926 1.00 89.38 90 LEU A N 1
ATOM 685 C CA . LEU A 1 90 ? -0.108 -8.986 10.930 1.00 89.38 90 LEU A CA 1
ATOM 686 C C . LEU A 1 90 ? 0.470 -7.746 11.627 1.00 89.38 90 LEU A C 1
ATOM 688 O O . LEU A 1 90 ? 0.704 -7.762 12.833 1.00 89.38 90 LEU A O 1
ATOM 692 N N . PHE A 1 91 ? 0.674 -6.645 10.898 1.00 89.62 91 PHE A N 1
ATOM 693 C CA . PHE A 1 91 ? 1.126 -5.393 11.503 1.00 89.62 91 PHE A CA 1
ATOM 694 C C . PHE A 1 91 ? 0.052 -4.751 12.393 1.00 89.62 91 PHE A C 1
ATOM 696 O O . PHE A 1 91 ? 0.390 -4.179 13.428 1.00 89.62 91 PHE A O 1
ATOM 703 N N . ALA A 1 92 ? -1.229 -4.851 12.024 1.00 89.94 92 ALA A N 1
ATOM 704 C CA . ALA A 1 92 ? -2.331 -4.391 12.866 1.00 89.94 92 ALA A CA 1
ATOM 705 C C . ALA A 1 92 ? -2.423 -5.204 14.168 1.00 89.94 92 ALA A C 1
ATOM 707 O O . ALA A 1 92 ? -2.497 -4.612 15.242 1.00 89.94 92 ALA A O 1
ATOM 708 N N . ALA A 1 93 ? -2.312 -6.532 14.084 1.00 89.69 93 ALA A N 1
ATOM 709 C CA . ALA A 1 93 ? -2.235 -7.417 15.246 1.00 89.69 93 ALA A CA 1
ATOM 710 C C . ALA A 1 93 ? -1.051 -7.062 16.164 1.00 89.69 93 ALA A C 1
ATOM 712 O O . ALA A 1 93 ? -1.237 -6.824 17.355 1.00 89.69 93 ALA A O 1
ATOM 713 N N . LEU A 1 94 ? 0.147 -6.879 15.592 1.00 88.75 94 LEU A N 1
ATOM 714 C CA . LEU A 1 94 ? 1.335 -6.442 16.333 1.00 88.75 94 LEU A CA 1
ATOM 715 C C . LEU A 1 94 ? 1.130 -5.085 17.029 1.00 88.75 94 LEU A C 1
ATOM 717 O O . LEU A 1 94 ? 1.649 -4.853 18.123 1.00 88.75 94 LEU A O 1
ATOM 721 N N . LEU A 1 95 ? 0.400 -4.165 16.393 1.00 88.44 95 LEU A N 1
ATOM 722 C CA . LEU A 1 95 ? 0.065 -2.875 16.987 1.00 88.44 95 LEU A CA 1
ATOM 723 C C . LEU A 1 95 ? -0.904 -3.039 18.163 1.00 88.44 95 LEU A C 1
ATOM 725 O O . LEU A 1 95 ? -0.711 -2.383 19.185 1.00 88.44 95 LEU A O 1
ATOM 729 N N . PHE A 1 96 ? -1.911 -3.905 18.044 1.00 88.56 96 PHE A N 1
ATOM 730 C CA . PHE A 1 96 ? -2.837 -4.204 19.138 1.00 88.56 96 PHE A CA 1
ATOM 731 C C . PHE A 1 96 ? -2.125 -4.866 20.321 1.00 88.56 96 PHE A C 1
ATOM 733 O O . PHE A 1 96 ? -2.325 -4.432 21.455 1.00 88.56 96 PHE A O 1
ATOM 740 N N . ASP A 1 97 ? -1.214 -5.808 20.072 1.00 87.44 97 ASP A N 1
ATOM 741 C CA . ASP A 1 97 ? -0.366 -6.400 21.115 1.00 87.44 97 ASP A CA 1
ATOM 742 C C . ASP A 1 97 ? 0.478 -5.335 21.824 1.00 87.44 97 ASP A C 1
ATOM 744 O O . ASP A 1 97 ? 0.575 -5.308 23.054 1.00 87.44 97 ASP A O 1
ATOM 748 N N . TRP A 1 98 ? 1.063 -4.414 21.052 1.00 86.06 98 TRP A N 1
ATOM 749 C CA . TRP A 1 98 ? 1.844 -3.312 21.605 1.00 86.06 98 TRP A CA 1
ATOM 750 C C . TRP A 1 98 ? 0.988 -2.357 22.445 1.00 86.06 98 TRP A C 1
ATOM 752 O O . TRP A 1 98 ? 1.422 -1.967 23.526 1.00 86.06 98 TRP A O 1
ATOM 762 N N . LEU A 1 99 ? -0.223 -2.013 21.991 1.00 85.25 99 LEU A N 1
ATOM 763 C CA . LEU A 1 99 ? -1.157 -1.156 22.732 1.00 85.25 99 LEU A CA 1
ATOM 764 C C . LEU A 1 99 ? -1.608 -1.808 24.043 1.00 85.25 99 LEU A C 1
ATOM 766 O O . LEU A 1 99 ? -1.606 -1.146 25.079 1.00 85.25 99 LEU A O 1
ATOM 770 N N . ASN A 1 100 ? -1.924 -3.104 24.011 1.00 83.81 100 ASN A N 1
ATOM 771 C CA . ASN A 1 100 ? -2.307 -3.875 25.195 1.00 83.81 100 ASN A CA 1
ATOM 772 C C . ASN A 1 100 ? -1.159 -3.979 26.219 1.00 83.81 100 ASN A C 1
ATOM 774 O O . ASN A 1 100 ? -1.397 -4.031 27.426 1.00 83.81 100 ASN A O 1
ATOM 778 N N . GLY A 1 101 ? 0.091 -4.028 25.745 1.00 78.81 101 GLY A N 1
ATOM 779 C CA . GLY A 1 101 ? 1.285 -4.142 26.584 1.00 78.81 101 GLY A CA 1
ATOM 780 C C . GLY A 1 101 ? 1.889 -2.815 27.056 1.00 78.81 101 GLY A C 1
ATOM 781 O O . GLY A 1 101 ? 2.785 -2.841 27.901 1.00 78.81 101 GLY A O 1
ATOM 782 N N . HIS A 1 102 ? 1.444 -1.671 26.527 1.00 80.75 102 HIS A N 1
ATOM 783 C CA . HIS A 1 102 ? 2.090 -0.380 26.770 1.00 80.75 102 HIS A CA 1
ATOM 784 C C . HIS A 1 102 ? 1.876 0.118 28.202 1.00 80.75 102 HIS A C 1
ATOM 786 O O . HIS A 1 102 ? 0.738 0.273 28.635 1.00 80.75 102 HIS A O 1
ATOM 792 N N . GLU A 1 103 ? 2.951 0.450 28.919 1.00 75.19 103 GLU A N 1
ATOM 793 C CA . GLU A 1 103 ? 2.909 0.803 30.348 1.00 75.19 103 GLU A CA 1
ATOM 794 C C . GLU A 1 103 ? 1.964 1.975 30.668 1.00 75.19 103 GLU A C 1
ATOM 796 O O . GLU A 1 103 ? 1.235 1.922 31.650 1.00 75.19 103 GLU A O 1
ATOM 801 N N . GLU A 1 104 ? 1.889 2.990 29.801 1.00 70.69 104 GLU A N 1
ATOM 802 C CA . GLU A 1 104 ? 0.989 4.147 29.981 1.00 70.69 104 GLU A CA 1
ATOM 803 C C . GLU A 1 104 ? -0.505 3.858 29.732 1.00 70.69 104 GLU A C 1
ATOM 805 O O . GLU A 1 104 ? -1.370 4.670 30.087 1.00 70.69 104 GLU A O 1
ATOM 810 N N . LEU A 1 105 ? -0.812 2.743 29.063 1.00 66.25 105 LEU A N 1
ATOM 811 C CA . LEU A 1 105 ? -2.173 2.292 28.740 1.00 66.25 105 LEU A CA 1
ATOM 812 C C . LEU A 1 105 ? -2.592 1.099 29.609 1.00 66.25 105 LEU A C 1
ATOM 814 O O . LEU A 1 105 ? -3.785 0.864 29.820 1.00 66.25 105 LEU A O 1
ATOM 818 N N . LYS A 1 106 ? -1.613 0.390 30.172 1.00 62.25 106 LYS A N 1
ATOM 819 C CA . LYS A 1 106 ? -1.781 -0.723 31.096 1.00 62.25 106 LYS A CA 1
ATOM 820 C C . LYS A 1 106 ? -2.458 -0.219 32.375 1.00 62.25 106 LYS A C 1
ATOM 822 O O . LYS A 1 106 ? -1.883 0.542 33.142 1.00 62.25 106 LYS A O 1
ATOM 827 N N . GLY A 1 107 ? -3.714 -0.619 32.578 1.00 61.84 107 GLY A N 1
ATOM 828 C CA . GLY A 1 107 ? -4.543 -0.192 33.715 1.00 61.84 107 GLY A CA 1
ATOM 829 C C . GLY A 1 107 ? -5.605 0.865 33.390 1.00 61.84 107 GLY A C 1
ATOM 830 O O . GLY A 1 107 ? -6.486 1.088 34.211 1.00 61.84 107 GLY A O 1
ATOM 831 N N . LYS A 1 108 ? -5.609 1.448 32.180 1.00 65.69 108 LYS A N 1
ATOM 832 C CA . LYS A 1 108 ? -6.686 2.349 31.709 1.00 65.69 108 LYS A CA 1
ATOM 833 C C . LYS A 1 108 ? -7.890 1.608 31.103 1.00 65.69 108 LYS A C 1
ATOM 835 O O . LYS A 1 108 ? -8.732 2.226 30.464 1.00 65.69 108 LYS A O 1
ATOM 840 N N . GLY A 1 109 ? -7.954 0.285 31.272 1.00 66.12 109 GLY A N 1
ATOM 841 C CA . GLY A 1 109 ? -9.079 -0.553 30.845 1.00 66.12 109 GLY A CA 1
ATOM 842 C C . GLY A 1 109 ? -9.115 -0.928 29.359 1.00 66.12 109 GLY A C 1
ATOM 843 O O . GLY A 1 109 ? -9.985 -1.697 28.972 1.00 66.12 109 GLY A O 1
ATOM 844 N N . LEU A 1 110 ? -8.184 -0.450 28.522 1.00 76.19 110 LEU A N 1
ATOM 845 C CA . LEU A 1 110 ? -8.171 -0.789 27.096 1.00 76.19 110 LEU A CA 1
ATOM 846 C C . LEU A 1 110 ? -7.547 -2.174 26.864 1.00 76.19 110 LEU A C 1
ATOM 848 O O . LEU A 1 110 ? -6.343 -2.358 27.038 1.00 76.19 110 LEU A O 1
ATOM 852 N N . LYS A 1 111 ? -8.372 -3.130 26.441 1.00 81.31 111 LYS A N 1
ATOM 853 C CA . LYS A 1 111 ? -7.969 -4.466 26.002 1.00 81.31 111 LYS A CA 1
ATOM 854 C C . LYS A 1 111 ? -8.571 -4.736 24.630 1.00 81.31 111 LYS A C 1
ATOM 856 O O . LYS A 1 111 ? -9.785 -4.861 24.491 1.00 81.31 111 LYS A O 1
ATOM 861 N N . VAL A 1 112 ? -7.716 -4.854 23.623 1.00 85.94 112 VAL A N 1
ATOM 862 C CA . VAL A 1 112 ? -8.131 -5.191 22.260 1.00 85.94 112 VAL A CA 1
ATOM 863 C C . VAL A 1 112 ? -7.892 -6.678 22.021 1.00 85.94 112 VAL A C 1
ATOM 865 O O . VAL A 1 112 ? -6.743 -7.118 21.997 1.00 85.94 112 VAL A O 1
ATOM 868 N N . SER A 1 113 ? -8.963 -7.452 21.876 1.00 87.44 113 SER A N 1
ATOM 869 C CA . SER A 1 113 ? -8.936 -8.818 21.343 1.00 87.44 113 SER A CA 1
ATOM 870 C C . SER A 1 113 ? -9.084 -8.772 19.829 1.00 87.44 113 SER A C 1
ATOM 872 O O . SER A 1 113 ? -9.810 -7.933 19.294 1.00 87.44 113 SER A O 1
ATOM 874 N N . TYR A 1 114 ? -8.406 -9.669 19.122 1.00 91.12 114 TYR A N 1
ATOM 875 C CA . TYR A 1 114 ? -8.547 -9.760 17.678 1.00 91.12 114 TYR A CA 1
ATOM 876 C C . TYR A 1 114 ? -8.500 -11.200 17.189 1.00 91.12 114 TYR A C 1
ATOM 878 O O . TYR A 1 114 ? -7.749 -12.013 17.722 1.00 91.12 114 TYR A O 1
ATOM 886 N N . ASP A 1 115 ? -9.262 -11.463 16.132 1.00 91.62 115 ASP A N 1
ATOM 887 C CA . ASP A 1 115 ? -9.237 -12.719 15.389 1.00 91.62 115 ASP A CA 1
ATOM 888 C C . ASP A 1 115 ? -8.749 -12.435 13.972 1.00 91.62 115 ASP A C 1
ATOM 890 O O . ASP A 1 115 ? -9.244 -11.518 13.312 1.00 91.62 115 ASP A O 1
ATOM 894 N N . ILE A 1 116 ? -7.769 -13.203 13.495 1.00 90.31 116 ILE A N 1
ATOM 895 C CA . ILE A 1 116 ? -7.253 -13.075 12.129 1.00 90.31 116 ILE A CA 1
ATOM 896 C C . ILE A 1 116 ? -7.855 -14.187 11.276 1.00 90.31 116 ILE A C 1
ATOM 898 O O . ILE A 1 116 ? -7.619 -15.367 11.522 1.00 90.31 116 ILE A O 1
ATOM 902 N N . LEU A 1 117 ? -8.609 -13.799 10.251 1.00 88.69 117 LEU A N 1
ATOM 903 C CA . LEU A 1 117 ? -9.248 -14.708 9.307 1.00 88.69 117 LEU A CA 1
ATOM 904 C C . LEU A 1 117 ? -8.493 -14.662 7.979 1.00 88.69 117 LEU A C 1
ATOM 906 O O . LEU A 1 117 ? -8.550 -13.659 7.271 1.00 88.69 117 LEU A O 1
ATOM 910 N N . GLU A 1 118 ? -7.784 -15.734 7.633 1.00 88.44 118 GLU A N 1
ATOM 911 C CA . GLU A 1 118 ? -7.050 -15.856 6.368 1.00 88.44 118 GLU A CA 1
ATOM 912 C C . GLU A 1 118 ? -7.723 -16.869 5.442 1.00 88.44 118 GLU A C 1
ATOM 914 O O . GLU A 1 118 ? -8.003 -18.000 5.836 1.00 88.44 118 GLU A O 1
ATOM 919 N N . ALA A 1 119 ? -7.954 -16.466 4.191 1.00 85.88 119 ALA A N 1
ATOM 920 C CA . ALA A 1 119 ? -8.617 -17.302 3.196 1.00 85.88 119 ALA A CA 1
ATOM 921 C C . ALA A 1 119 ? -7.702 -18.417 2.668 1.00 85.88 119 ALA A C 1
ATOM 923 O O . ALA A 1 119 ? -8.185 -19.493 2.325 1.00 85.88 119 ALA A O 1
ATOM 924 N N . ALA A 1 120 ? -6.390 -18.174 2.610 1.00 76.88 120 ALA A N 1
ATOM 925 C CA . ALA A 1 120 ? -5.411 -19.143 2.120 1.00 76.88 120 ALA A CA 1
ATOM 926 C C . ALA A 1 120 ? -5.076 -20.269 3.124 1.00 76.88 120 ALA A C 1
ATOM 928 O O . ALA A 1 120 ? -4.264 -21.137 2.807 1.00 76.88 120 ALA A O 1
ATOM 929 N N . GLY A 1 121 ? -5.695 -20.272 4.312 1.00 74.88 121 GLY A N 1
ATOM 930 C CA . GLY A 1 121 ? -5.409 -21.227 5.385 1.00 74.88 121 GLY A CA 1
ATOM 931 C C . GLY A 1 121 ? -4.088 -20.953 6.116 1.00 74.88 121 GLY A C 1
ATOM 932 O O . GLY A 1 121 ? -3.334 -20.042 5.771 1.00 74.88 121 GLY A O 1
ATOM 933 N N . ALA A 1 122 ? -3.802 -21.748 7.152 1.00 72.56 122 ALA A N 1
ATOM 934 C CA . ALA A 1 122 ? -2.591 -21.604 7.971 1.00 72.56 122 ALA A CA 1
ATOM 935 C C . ALA A 1 122 ? -1.293 -21.930 7.206 1.00 72.56 122 ALA A C 1
ATOM 937 O O . ALA A 1 122 ? -0.226 -21.446 7.570 1.00 72.56 122 ALA A O 1
ATOM 938 N N . GLU A 1 123 ? -1.406 -22.700 6.122 1.00 73.69 123 GLU A N 1
ATOM 939 C CA . GLU A 1 123 ? -0.299 -23.127 5.259 1.00 73.69 123 GLU A CA 1
ATOM 940 C C . GLU A 1 123 ? 0.354 -21.950 4.508 1.00 73.69 123 GLU A C 1
ATOM 942 O O . GLU A 1 123 ? 1.501 -22.046 4.073 1.00 73.69 123 GLU A O 1
ATOM 947 N N . ARG A 1 124 ? -0.363 -20.825 4.326 1.00 78.69 124 ARG A N 1
ATOM 948 C CA . ARG A 1 124 ? 0.128 -19.682 3.539 1.00 78.69 124 ARG A CA 1
ATOM 949 C C . ARG A 1 124 ? -0.204 -18.326 4.159 1.00 78.69 124 ARG A C 1
ATOM 951 O O . ARG A 1 124 ? -1.068 -17.587 3.685 1.00 78.69 124 ARG A O 1
ATOM 958 N N . LEU A 1 125 ? 0.564 -17.967 5.183 1.00 82.75 125 LEU A N 1
ATOM 959 C CA . LEU A 1 125 ? 0.530 -16.651 5.830 1.00 82.75 125 LEU A CA 1
ATOM 960 C C . LEU A 1 125 ? 1.452 -15.645 5.111 1.00 82.75 125 LEU A C 1
ATOM 962 O O . LEU A 1 125 ? 2.404 -16.026 4.439 1.00 82.75 125 LEU A O 1
ATOM 966 N N . GLY A 1 126 ? 1.182 -14.342 5.245 1.00 82.12 126 GLY A N 1
ATOM 967 C CA . GLY A 1 126 ? 2.008 -13.267 4.663 1.00 82.12 126 GLY A CA 1
ATOM 968 C C . GLY A 1 126 ? 1.450 -12.651 3.372 1.00 82.12 126 GLY A C 1
ATOM 969 O O . GLY A 1 126 ? 1.782 -11.509 3.026 1.00 82.12 126 GLY A O 1
ATOM 970 N N . GLY A 1 127 ? 0.507 -13.326 2.710 1.00 86.62 127 GLY A N 1
ATOM 971 C CA . GLY A 1 127 ? -0.214 -12.813 1.545 1.00 86.62 127 GLY A CA 1
ATOM 972 C C . GLY A 1 127 ? 0.703 -12.588 0.339 1.00 86.62 127 GLY A C 1
ATOM 973 O O . GLY A 1 127 ? 1.148 -13.535 -0.295 1.00 86.62 127 GLY A O 1
ATOM 974 N N . ARG A 1 128 ? 0.972 -11.320 0.000 1.00 86.25 128 ARG A N 1
ATOM 975 C CA . ARG A 1 128 ? 1.894 -10.935 -1.092 1.00 86.25 128 ARG A CA 1
ATOM 976 C C . ARG A 1 128 ? 3.358 -10.852 -0.652 1.00 86.25 128 ARG A C 1
ATOM 978 O O . ARG A 1 128 ? 4.192 -10.416 -1.434 1.00 86.25 128 ARG A O 1
ATOM 985 N N . LEU A 1 129 ? 3.673 -11.204 0.590 1.00 85.31 129 LEU A N 1
ATOM 986 C CA . LEU A 1 129 ? 5.037 -11.518 0.999 1.00 85.31 129 LEU A CA 1
ATOM 987 C C . LEU A 1 129 ? 5.168 -13.034 0.938 1.00 85.31 129 LEU A C 1
ATOM 989 O O . LEU A 1 129 ? 4.701 -13.719 1.842 1.00 85.31 129 LEU A O 1
ATOM 993 N N . TYR A 1 130 ? 5.707 -13.537 -0.168 1.00 84.31 130 TYR A N 1
ATOM 994 C CA . TYR A 1 130 ? 5.845 -14.966 -0.398 1.00 84.31 130 TYR A CA 1
ATOM 995 C C . TYR A 1 130 ? 7.176 -15.251 -1.083 1.00 84.31 130 TYR A C 1
ATOM 997 O O . TYR A 1 130 ? 7.434 -14.744 -2.179 1.00 84.31 130 TYR A O 1
ATOM 1005 N N . THR A 1 131 ? 7.982 -16.063 -0.412 1.00 85.44 131 THR A N 1
ATOM 1006 C CA . THR A 1 131 ? 9.272 -16.554 -0.880 1.00 85.44 131 THR A CA 1
ATOM 1007 C C . THR A 1 131 ? 9.085 -18.010 -1.276 1.00 85.44 131 THR A C 1
ATOM 1009 O O . THR A 1 131 ? 8.681 -18.834 -0.455 1.00 85.44 131 THR A O 1
ATOM 1012 N N . HIS A 1 132 ? 9.304 -18.316 -2.551 1.00 86.44 132 HIS A N 1
ATOM 1013 C CA . HIS A 1 132 ? 9.242 -19.676 -3.060 1.00 86.44 132 HIS A CA 1
ATOM 1014 C C . HIS A 1 132 ? 10.643 -20.281 -3.014 1.00 86.44 132 HIS A C 1
ATOM 1016 O O . HIS A 1 132 ? 11.554 -19.796 -3.686 1.00 86.44 132 HIS A O 1
ATOM 1022 N N . HIS A 1 133 ? 10.793 -21.343 -2.231 1.00 86.50 133 HIS A N 1
ATOM 1023 C CA . HIS A 1 133 ? 12.017 -22.129 -2.130 1.00 86.50 133 HIS A CA 1
ATOM 1024 C C . HIS A 1 133 ? 11.939 -23.301 -3.112 1.00 86.50 133 HIS A C 1
ATOM 1026 O O . HIS A 1 133 ? 10.937 -24.017 -3.128 1.00 86.50 133 HIS A O 1
ATOM 1032 N N . PHE A 1 134 ? 12.955 -23.473 -3.958 1.00 84.69 134 PHE A N 1
ATOM 1033 C CA . PHE A 1 134 ? 13.042 -24.636 -4.851 1.00 84.69 134 PHE A CA 1
ATOM 1034 C C . PHE A 1 134 ? 13.644 -25.848 -4.133 1.00 84.69 134 PHE A C 1
ATOM 1036 O O . PHE A 1 134 ? 13.273 -26.986 -4.426 1.00 84.69 134 PHE A O 1
ATOM 1043 N N . SER A 1 135 ? 14.527 -25.593 -3.168 1.00 89.88 135 SER A N 1
ATOM 1044 C CA . SER A 1 135 ? 15.123 -26.575 -2.268 1.00 89.88 135 SER A CA 1
ATOM 1045 C C . SER A 1 135 ? 15.386 -25.956 -0.888 1.00 89.88 135 SER A C 1
ATOM 1047 O O . SER A 1 135 ? 15.099 -24.780 -0.659 1.00 89.88 135 SER A O 1
ATOM 1049 N N . ASP A 1 136 ? 15.932 -26.751 0.035 1.00 87.56 136 ASP A N 1
ATOM 1050 C CA . ASP A 1 136 ? 16.326 -26.301 1.378 1.00 87.56 136 ASP A CA 1
ATOM 1051 C C . ASP A 1 136 ? 17.685 -25.563 1.398 1.00 87.56 136 ASP A C 1
ATOM 1053 O O . ASP A 1 136 ? 18.163 -25.165 2.463 1.00 87.56 136 ASP A O 1
ATOM 1057 N N . GLU A 1 137 ? 18.325 -25.378 0.239 1.00 85.25 137 GLU A N 1
ATOM 1058 C CA . GLU A 1 137 ? 19.590 -24.649 0.114 1.00 85.25 137 GLU A CA 1
ATOM 1059 C C . GLU A 1 137 ? 19.404 -23.141 0.378 1.00 85.25 137 GLU A C 1
ATOM 1061 O O . GLU A 1 137 ? 18.423 -22.521 -0.038 1.00 85.25 137 GLU A O 1
ATOM 1066 N N . GLU A 1 138 ? 20.385 -22.513 1.040 1.00 78.19 138 GLU A N 1
ATOM 1067 C CA . GLU A 1 138 ? 20.261 -21.157 1.614 1.00 78.19 138 GLU A CA 1
ATOM 1068 C C . GLU A 1 138 ? 19.887 -20.066 0.595 1.00 78.19 138 GLU A C 1
ATOM 1070 O O . GLU A 1 138 ? 19.174 -19.117 0.923 1.00 78.19 138 GLU A O 1
ATOM 1075 N N . HIS A 1 139 ? 20.357 -20.188 -0.647 1.00 81.62 139 HIS A N 1
ATOM 1076 C CA . HIS A 1 139 ? 20.146 -19.195 -1.706 1.00 81.62 139 HIS A CA 1
ATOM 1077 C C . HIS A 1 139 ? 19.268 -19.703 -2.855 1.00 81.62 139 HIS A C 1
ATOM 1079 O O . HIS A 1 139 ? 19.152 -19.018 -3.872 1.00 81.62 139 HIS A O 1
ATOM 1085 N N . ASP A 1 140 ? 18.646 -20.876 -2.715 1.00 84.06 140 ASP A N 1
ATOM 1086 C CA . ASP A 1 140 ? 17.817 -21.472 -3.767 1.00 84.06 140 ASP A CA 1
ATOM 1087 C C . ASP A 1 140 ? 16.338 -21.094 -3.611 1.00 84.06 140 ASP A C 1
ATOM 1089 O O . ASP A 1 140 ? 15.435 -21.919 -3.424 1.00 84.06 140 ASP A O 1
ATOM 1093 N N . TYR A 1 141 ? 16.096 -19.786 -3.642 1.00 87.44 141 TYR A N 1
ATOM 1094 C CA . TYR A 1 141 ? 14.767 -19.216 -3.511 1.00 87.44 141 TYR A CA 1
ATOM 1095 C C . TYR A 1 141 ? 14.583 -18.000 -4.409 1.00 87.44 141 TYR A C 1
ATOM 1097 O O . TYR A 1 141 ? 15.535 -17.335 -4.823 1.00 87.44 141 TYR A O 1
ATOM 1105 N N . TYR A 1 142 ? 13.324 -17.661 -4.667 1.00 83.94 142 TYR A N 1
ATOM 1106 C CA . TYR A 1 142 ? 12.972 -16.360 -5.215 1.00 83.94 142 TYR A CA 1
ATOM 1107 C C . TYR A 1 142 ? 11.724 -15.803 -4.535 1.00 83.94 142 TYR A C 1
ATOM 1109 O O . TYR A 1 142 ? 10.803 -16.530 -4.161 1.00 83.94 142 TYR A O 1
ATOM 1117 N N . ASP A 1 143 ? 11.680 -14.484 -4.381 1.00 84.69 143 ASP A N 1
ATOM 1118 C CA . ASP A 1 143 ? 10.489 -13.805 -3.890 1.00 84.69 143 ASP A CA 1
ATOM 1119 C C . ASP A 1 143 ? 9.474 -13.644 -5.024 1.00 84.69 143 ASP A C 1
ATOM 1121 O O . ASP A 1 143 ? 9.690 -12.898 -5.980 1.00 84.69 143 ASP A O 1
ATOM 1125 N N . VAL A 1 144 ? 8.325 -14.305 -4.886 1.00 85.31 144 VAL A N 1
ATOM 1126 C CA . VAL A 1 144 ? 7.153 -14.105 -5.758 1.00 85.31 144 VAL A CA 1
ATOM 1127 C C . VAL A 1 144 ? 6.537 -12.721 -5.511 1.00 85.31 144 VAL A C 1
ATOM 1129 O O . VAL A 1 144 ? 5.884 -12.137 -6.375 1.00 85.31 144 VAL A O 1
ATOM 1132 N N . GLY A 1 145 ? 6.714 -12.222 -4.288 1.00 84.19 145 GLY A N 1
ATOM 1133 C CA . GLY A 1 145 ? 6.120 -11.005 -3.765 1.00 84.19 145 GLY A CA 1
ATOM 1134 C C . GLY A 1 145 ? 7.068 -9.809 -3.682 1.00 84.19 145 GLY A C 1
ATOM 1135 O O . GLY A 1 145 ? 7.717 -9.413 -4.647 1.00 84.19 145 GLY A O 1
ATOM 1136 N N . ALA A 1 146 ? 7.112 -9.170 -2.510 1.00 79.19 146 ALA A N 1
ATOM 1137 C CA . ALA A 1 146 ? 8.009 -8.040 -2.285 1.00 79.19 146 ALA A CA 1
ATOM 1138 C C . ALA A 1 146 ? 9.457 -8.504 -2.054 1.00 79.19 146 ALA A C 1
ATOM 1140 O O . ALA A 1 146 ? 9.739 -9.146 -1.050 1.00 79.19 146 ALA A O 1
ATOM 1141 N N . MET A 1 147 ? 10.360 -8.094 -2.948 1.00 78.69 147 MET A N 1
ATOM 1142 C CA . MET A 1 147 ? 11.781 -8.482 -2.939 1.00 78.69 147 MET A CA 1
ATOM 1143 C C . MET A 1 147 ? 12.733 -7.322 -2.583 1.00 78.69 147 MET A C 1
ATOM 1145 O O . MET A 1 147 ? 13.811 -7.520 -2.029 1.00 78.69 147 MET A O 1
ATOM 1149 N N . ARG A 1 148 ? 12.379 -6.078 -2.939 1.00 77.81 148 ARG A N 1
ATOM 1150 C CA . ARG A 1 148 ? 13.292 -4.918 -2.881 1.00 77.81 148 ARG A CA 1
ATOM 1151 C C . ARG A 1 148 ? 12.677 -3.779 -2.080 1.00 77.81 148 ARG A C 1
ATOM 1153 O O . ARG A 1 148 ? 11.522 -3.416 -2.293 1.00 77.81 148 ARG A O 1
ATOM 1160 N N . PHE A 1 149 ? 13.463 -3.182 -1.186 1.00 73.62 149 PHE A N 1
ATOM 1161 C CA . PHE A 1 149 ? 12.961 -2.221 -0.203 1.00 73.62 149 PHE A CA 1
ATOM 1162 C C . PHE A 1 149 ? 13.845 -0.972 -0.086 1.00 73.62 149 PHE A C 1
ATOM 1164 O O . PHE A 1 149 ? 14.725 -0.937 0.780 1.00 73.62 149 PHE A O 1
ATOM 1171 N N . PRO A 1 150 ? 13.605 0.066 -0.914 1.00 69.12 150 PRO A N 1
ATOM 1172 C CA . PRO A 1 150 ? 14.436 1.258 -0.918 1.00 69.12 150 PRO A CA 1
ATOM 1173 C C . PRO A 1 150 ? 14.498 1.952 0.438 1.00 69.12 150 PRO A C 1
ATOM 1175 O O . PRO A 1 150 ? 13.477 2.288 1.038 1.00 69.12 150 PRO A O 1
ATOM 1178 N N . ASN A 1 151 ? 15.717 2.224 0.906 1.00 67.31 151 ASN A N 1
ATOM 1179 C CA . ASN A 1 151 ? 15.935 2.969 2.139 1.00 67.31 151 ASN A CA 1
ATOM 1180 C C . ASN A 1 151 ? 15.777 4.475 1.887 1.00 67.31 151 ASN A C 1
ATOM 1182 O O . ASN A 1 151 ? 16.749 5.204 1.700 1.00 67.31 151 ASN A O 1
ATOM 1186 N N . ASN A 1 152 ? 14.529 4.940 1.853 1.00 70.88 152 ASN A N 1
ATOM 1187 C CA . ASN A 1 152 ? 14.186 6.348 1.679 1.00 70.88 152 ASN A CA 1
ATOM 1188 C C . ASN A 1 152 ? 13.342 6.878 2.851 1.00 70.88 152 ASN A C 1
ATOM 1190 O O . ASN A 1 152 ? 12.885 6.136 3.725 1.00 70.88 152 ASN A O 1
ATOM 1194 N N . THR A 1 153 ? 13.118 8.194 2.876 1.00 71.50 153 THR A N 1
ATOM 1195 C CA . THR A 1 153 ? 12.367 8.862 3.951 1.00 71.50 153 THR A CA 1
ATOM 1196 C C . THR A 1 153 ? 10.929 8.364 4.085 1.00 71.50 153 THR A C 1
ATOM 1198 O O . THR A 1 153 ? 10.408 8.315 5.199 1.00 71.50 153 THR A O 1
ATOM 1201 N N . ILE A 1 154 ? 10.310 7.947 2.980 1.00 69.44 154 ILE A N 1
ATOM 1202 C CA . ILE A 1 154 ? 8.929 7.455 2.932 1.00 69.44 154 ILE A CA 1
ATOM 1203 C C . ILE A 1 154 ? 8.837 6.048 3.549 1.00 69.44 154 ILE A C 1
ATOM 1205 O O . ILE A 1 154 ? 7.905 5.753 4.295 1.00 69.44 154 ILE A O 1
ATOM 1209 N N . MET A 1 155 ? 9.838 5.196 3.317 1.00 69.88 155 MET A N 1
ATOM 1210 C CA . MET A 1 155 ? 9.873 3.792 3.749 1.00 69.88 155 MET A CA 1
ATOM 1211 C C . MET A 1 155 ? 10.537 3.583 5.119 1.00 69.88 155 MET A C 1
ATOM 1213 O O . MET A 1 155 ? 10.710 2.449 5.569 1.00 69.88 155 MET A O 1
ATOM 1217 N N . LYS A 1 156 ? 10.824 4.668 5.854 1.00 77.19 156 LYS A N 1
ATOM 1218 C CA . LYS A 1 156 ? 11.401 4.629 7.213 1.00 77.19 156 LYS A CA 1
ATOM 1219 C C . LYS A 1 156 ? 10.652 3.697 8.167 1.00 77.19 156 LYS A C 1
ATOM 1221 O O . LYS A 1 156 ? 11.282 2.998 8.960 1.00 77.19 156 LYS A O 1
ATOM 1226 N N . ARG A 1 157 ? 9.314 3.680 8.107 1.00 77.56 157 ARG A N 1
ATOM 1227 C CA . ARG A 1 157 ? 8.487 2.806 8.961 1.00 77.56 157 ARG A CA 1
ATOM 1228 C C . ARG A 1 157 ? 8.748 1.332 8.677 1.00 77.56 157 ARG A C 1
ATOM 1230 O O . ARG A 1 157 ? 8.924 0.562 9.614 1.00 77.56 157 ARG A O 1
ATOM 1237 N N . GLN A 1 158 ? 8.839 0.968 7.404 1.00 78.94 158 GLN A N 1
ATOM 1238 C CA . GLN A 1 158 ? 9.143 -0.393 6.994 1.00 78.94 158 GLN A CA 1
ATOM 1239 C C . GLN A 1 158 ? 10.565 -0.790 7.415 1.00 78.94 158 GLN A C 1
ATOM 1241 O O . GLN A 1 158 ? 10.740 -1.821 8.053 1.00 78.94 158 GLN A O 1
ATOM 1246 N N . ALA A 1 159 ? 11.562 0.069 7.184 1.00 74.12 159 ALA A N 1
ATOM 1247 C CA . ALA A 1 159 ? 12.935 -0.177 7.634 1.00 74.12 159 ALA A CA 1
ATOM 1248 C C . ALA A 1 159 ? 13.045 -0.319 9.168 1.00 74.12 159 ALA A C 1
ATOM 1250 O O . ALA A 1 159 ? 13.888 -1.056 9.684 1.00 74.12 159 ALA A O 1
ATOM 1251 N N . ARG A 1 160 ? 12.204 0.391 9.933 1.00 79.19 160 ARG A N 1
ATOM 1252 C CA . ARG A 1 160 ? 12.110 0.232 11.394 1.00 79.19 160 ARG A CA 1
ATOM 1253 C C . ARG A 1 160 ? 11.472 -1.103 11.778 1.00 79.19 160 ARG A C 1
ATOM 1255 O O . ARG A 1 160 ? 11.980 -1.748 12.691 1.00 79.19 160 ARG A O 1
ATOM 1262 N N . LEU A 1 161 ? 10.403 -1.509 11.091 1.00 77.94 161 LEU A N 1
ATOM 1263 C CA . LEU A 1 161 ? 9.766 -2.808 11.301 1.00 77.94 161 LEU A CA 1
ATOM 1264 C C . LEU A 1 161 ? 10.763 -3.941 11.047 1.00 77.94 161 LEU A C 1
ATOM 1266 O O . LEU A 1 161 ? 10.982 -4.749 11.944 1.00 77.94 161 LEU A O 1
ATOM 1270 N N . THR A 1 162 ? 11.446 -3.935 9.899 1.00 73.31 162 THR A N 1
ATOM 1271 C CA . THR A 1 162 ? 12.409 -4.987 9.557 1.00 73.31 162 THR A CA 1
ATOM 1272 C C . THR A 1 162 ? 13.562 -5.066 10.554 1.00 73.31 162 THR A C 1
ATOM 1274 O O . THR A 1 162 ? 13.931 -6.158 10.960 1.00 73.31 162 THR A O 1
ATOM 1277 N N . ARG A 1 163 ? 14.089 -3.932 11.039 1.00 73.25 163 ARG A N 1
ATOM 1278 C CA . ARG A 1 163 ? 15.117 -3.940 12.100 1.00 73.25 163 ARG A CA 1
ATOM 1279 C C . ARG A 1 163 ? 14.629 -4.546 13.416 1.00 73.25 163 ARG A C 1
ATOM 1281 O O . ARG A 1 163 ? 15.430 -5.115 14.151 1.00 73.25 163 ARG A O 1
ATOM 1288 N N . ARG A 1 164 ? 13.342 -4.391 13.738 1.00 73.38 164 ARG A N 1
ATOM 1289 C CA . ARG A 1 164 ? 12.757 -4.908 14.981 1.00 73.38 164 ARG A CA 1
ATOM 1290 C C . ARG A 1 164 ? 12.483 -6.408 14.903 1.00 73.38 164 ARG A C 1
ATOM 1292 O O . ARG A 1 164 ? 12.665 -7.089 15.906 1.00 73.38 164 ARG A O 1
ATOM 1299 N N . THR A 1 165 ? 12.041 -6.908 13.751 1.00 69.94 165 THR A N 1
ATOM 1300 C CA . THR A 1 165 ? 11.635 -8.313 13.586 1.00 69.94 165 THR A CA 1
ATOM 1301 C C . THR A 1 165 ? 12.743 -9.205 13.038 1.00 69.94 165 THR A C 1
ATOM 1303 O O . THR A 1 165 ? 12.797 -10.380 13.379 1.00 69.94 165 THR A O 1
ATOM 1306 N N . ALA A 1 166 ? 13.663 -8.664 12.241 1.00 61.28 166 ALA A N 1
ATOM 1307 C CA . ALA A 1 166 ? 14.712 -9.427 11.584 1.00 61.28 166 ALA A CA 1
ATOM 1308 C C . ALA A 1 166 ? 16.097 -8.871 11.939 1.00 61.2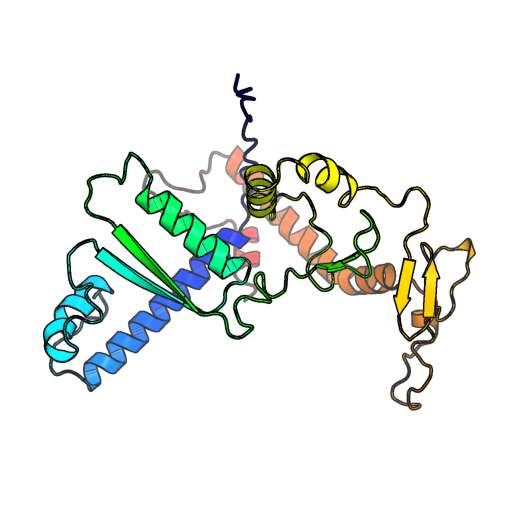8 166 ALA A C 1
ATOM 1310 O O . ALA A 1 166 ? 16.612 -7.951 11.300 1.00 61.28 166 ALA A O 1
ATOM 1311 N N . LYS A 1 167 ? 16.737 -9.474 12.952 1.00 48.84 167 LYS A N 1
ATOM 1312 C CA . LYS A 1 167 ? 18.132 -9.169 13.326 1.00 48.84 167 LYS A CA 1
ATOM 1313 C C . LYS A 1 167 ? 19.115 -9.399 12.160 1.00 48.84 167 LYS A C 1
ATOM 1315 O O . LYS A 1 167 ? 20.068 -8.638 12.030 1.00 48.84 167 LYS A O 1
ATOM 1320 N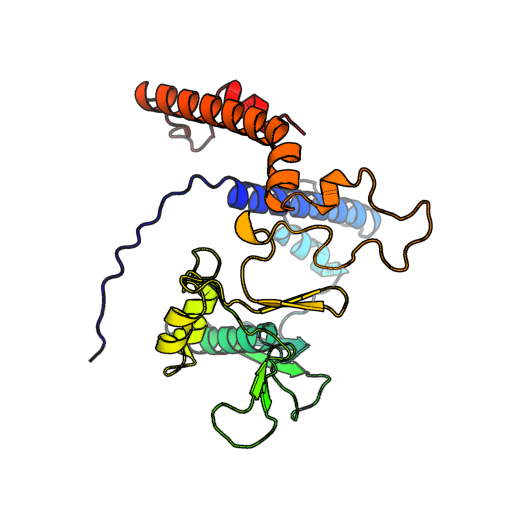 N . SER A 1 168 ? 18.842 -10.376 11.287 1.00 47.97 168 SER A N 1
ATOM 1321 C CA . SER A 1 168 ? 19.677 -10.736 10.123 1.00 47.97 168 SER A CA 1
ATOM 1322 C C . SER A 1 168 ? 19.515 -9.787 8.913 1.00 47.97 168 SER A C 1
ATOM 1324 O O . SER A 1 168 ? 20.497 -9.391 8.287 1.00 47.97 168 SER A O 1
ATOM 1326 N N . LEU A 1 169 ? 18.299 -9.297 8.630 1.00 46.72 169 LEU A N 1
ATOM 1327 C CA . LEU A 1 169 ? 18.018 -8.494 7.422 1.00 46.72 169 LEU A CA 1
ATOM 1328 C C . LEU A 1 169 ? 18.583 -7.065 7.457 1.00 46.72 169 LEU A C 1
ATOM 1330 O O . LEU A 1 169 ? 18.639 -6.401 6.422 1.00 46.72 169 LEU A O 1
ATOM 1334 N N . SER A 1 170 ? 19.005 -6.566 8.624 1.00 44.94 170 SER A N 1
ATOM 1335 C CA . SER A 1 170 ? 19.545 -5.204 8.751 1.00 44.94 170 SER A CA 1
ATOM 1336 C C . SER A 1 170 ? 20.846 -4.984 7.963 1.00 44.94 170 SER A C 1
ATOM 1338 O O . SER A 1 170 ? 21.081 -3.871 7.486 1.00 44.94 170 SER A O 1
ATOM 1340 N N . ASN A 1 171 ? 21.641 -6.042 7.764 1.00 41.31 171 ASN A N 1
ATOM 1341 C CA . ASN A 1 171 ? 22.868 -6.000 6.967 1.00 41.31 171 ASN A CA 1
ATOM 1342 C C . ASN A 1 171 ? 22.590 -6.199 5.467 1.00 41.31 171 ASN A C 1
ATOM 1344 O O . ASN A 1 171 ? 23.258 -5.590 4.640 1.00 41.31 171 ASN A O 1
ATOM 1348 N N . ILE A 1 172 ? 21.554 -6.967 5.114 1.00 44.72 172 ILE A N 1
ATOM 1349 C CA . ILE A 1 172 ? 21.181 -7.265 3.720 1.00 44.72 172 ILE A CA 1
ATOM 1350 C C . ILE A 1 172 ? 20.441 -6.082 3.073 1.00 44.72 172 ILE A C 1
ATOM 1352 O O . ILE A 1 172 ? 20.712 -5.713 1.932 1.00 44.72 172 ILE A O 1
ATOM 1356 N N . LEU A 1 173 ? 19.564 -5.398 3.817 1.00 40.47 173 LEU A N 1
ATOM 1357 C CA . LEU A 1 173 ? 18.809 -4.243 3.310 1.00 40.47 173 LEU A CA 1
ATOM 1358 C C . LEU A 1 173 ? 19.677 -3.027 2.960 1.00 40.47 173 LEU A C 1
ATOM 1360 O O . LEU A 1 173 ? 19.269 -2.214 2.129 1.00 40.47 173 LEU A O 1
ATOM 1364 N N . LYS A 1 174 ? 20.871 -2.899 3.557 1.00 37.56 174 LYS A N 1
ATOM 1365 C CA . LYS A 1 174 ? 21.850 -1.878 3.151 1.00 37.56 174 LYS A CA 1
ATOM 1366 C C . LYS A 1 174 ? 22.382 -2.118 1.733 1.00 37.56 174 LYS A C 1
ATOM 1368 O O . LYS A 1 174 ? 22.729 -1.150 1.067 1.00 37.56 174 LYS A O 1
ATOM 1373 N N . ASN A 1 175 ? 22.370 -3.363 1.258 1.00 35.56 175 ASN A N 1
ATOM 1374 C CA . ASN A 1 175 ? 23.063 -3.769 0.036 1.00 35.56 175 ASN A CA 1
ATOM 1375 C C . ASN A 1 175 ? 22.147 -3.943 -1.184 1.00 35.56 175 ASN A C 1
ATOM 1377 O O . ASN A 1 175 ? 22.649 -4.161 -2.274 1.00 35.56 175 ASN A O 1
ATOM 1381 N N . ILE A 1 176 ? 20.818 -3.856 -1.050 1.00 41.59 176 ILE A N 1
ATOM 1382 C CA . ILE A 1 176 ? 19.901 -4.137 -2.181 1.00 41.59 176 ILE A CA 1
ATOM 1383 C C . ILE A 1 176 ? 19.311 -2.862 -2.800 1.00 41.59 176 ILE A C 1
ATOM 1385 O O . ILE A 1 176 ? 18.841 -2.868 -3.933 1.00 41.59 176 ILE A O 1
ATOM 1389 N N . SER A 1 177 ? 19.326 -1.742 -2.078 1.00 38.97 177 SER A N 1
ATOM 1390 C CA . SER A 1 177 ? 18.561 -0.555 -2.488 1.00 38.97 177 SER A CA 1
ATOM 1391 C C . SER A 1 177 ? 19.366 0.601 -3.055 1.00 38.97 177 SER A C 1
ATOM 1393 O O . SER A 1 177 ? 18.779 1.539 -3.589 1.00 38.97 177 SER A O 1
ATOM 1395 N N . THR A 1 178 ? 20.685 0.551 -2.939 1.00 39.91 178 THR A N 1
ATOM 1396 C CA . THR A 1 178 ? 21.587 1.611 -3.395 1.00 39.91 178 THR A CA 1
ATOM 1397 C C . THR A 1 178 ? 22.961 1.031 -3.699 1.00 39.91 178 THR A C 1
ATOM 1399 O O . THR A 1 178 ? 23.968 1.600 -3.291 1.00 39.91 178 THR A O 1
ATOM 1402 N N . VAL A 1 179 ? 23.025 -0.118 -4.366 1.00 42.69 179 VAL A N 1
ATOM 1403 C CA . VAL A 1 179 ? 24.223 -0.389 -5.158 1.00 42.69 179 VAL A CA 1
ATOM 1404 C C . VAL A 1 179 ? 23.916 0.292 -6.485 1.00 42.69 179 VAL A C 1
ATOM 1406 O O . VAL A 1 179 ? 23.024 -0.184 -7.192 1.00 42.69 179 VAL A O 1
ATOM 1409 N N . PRO A 1 180 ? 24.487 1.479 -6.780 1.00 47.34 180 PRO A N 1
ATOM 1410 C CA . PRO A 1 180 ? 24.505 1.935 -8.161 1.00 47.34 180 PRO A CA 1
ATOM 1411 C C . PRO A 1 180 ? 25.019 0.766 -8.999 1.00 47.34 180 PRO A C 1
ATOM 1413 O O . PRO A 1 180 ? 25.923 0.060 -8.560 1.00 47.34 180 PRO A O 1
ATOM 1416 N N . ASP A 1 181 ? 24.401 0.508 -10.146 1.00 52.06 181 ASP A N 1
ATOM 1417 C CA . ASP A 1 181 ? 24.865 -0.529 -11.065 1.00 52.06 181 ASP A CA 1
ATOM 1418 C C . ASP A 1 181 ? 26.197 -0.076 -11.682 1.00 52.06 181 ASP A C 1
ATOM 1420 O O . ASP A 1 181 ? 26.260 0.349 -12.830 1.00 52.06 181 ASP A O 1
ATOM 1424 N N . GLU A 1 182 ? 27.259 -0.060 -10.871 1.00 55.69 182 GLU A N 1
ATOM 1425 C CA . GLU A 1 182 ? 28.607 0.360 -11.256 1.00 55.69 182 GLU A CA 1
ATOM 1426 C C . GLU A 1 182 ? 29.164 -0.546 -12.357 1.00 55.69 182 GLU A C 1
ATOM 1428 O O . GLU A 1 182 ? 30.040 -0.128 -13.112 1.00 55.69 182 GLU A O 1
ATOM 1433 N N . LEU A 1 183 ? 28.632 -1.767 -12.456 1.00 62.19 183 LEU A N 1
ATOM 1434 C CA . LEU A 1 183 ? 29.037 -2.785 -13.416 1.00 62.19 183 LEU A CA 1
ATOM 1435 C C . LEU A 1 183 ? 28.162 -2.814 -14.682 1.00 62.19 183 LEU A C 1
ATOM 1437 O O . LEU A 1 183 ? 28.544 -3.473 -15.642 1.00 62.19 183 LEU A O 1
ATOM 1441 N N . ASP A 1 184 ? 27.044 -2.077 -14.728 1.00 66.06 184 ASP A N 1
ATOM 1442 C CA . ASP A 1 184 ? 26.067 -2.116 -15.831 1.00 66.06 184 ASP A CA 1
ATOM 1443 C C . ASP A 1 184 ? 25.593 -3.552 -16.147 1.00 66.06 184 ASP A C 1
ATOM 1445 O O . ASP A 1 184 ? 25.522 -3.962 -17.307 1.00 66.06 184 ASP A O 1
ATOM 1449 N N . GLU A 1 185 ? 25.292 -4.353 -15.121 1.00 71.25 185 GLU A N 1
ATOM 1450 C CA . GLU A 1 185 ? 24.938 -5.775 -15.270 1.00 71.25 185 GLU A CA 1
ATOM 1451 C C . GLU A 1 185 ? 23.473 -6.093 -14.942 1.00 71.25 185 GLU A C 1
ATOM 1453 O O . GLU A 1 185 ? 23.056 -7.251 -15.063 1.00 71.25 185 GLU A O 1
ATOM 1458 N N . CYS A 1 186 ? 22.655 -5.101 -14.572 1.00 68.19 186 CYS A N 1
ATOM 1459 C CA . CYS A 1 186 ? 21.262 -5.345 -14.196 1.00 68.19 186 CYS A CA 1
ATOM 1460 C C . CYS A 1 186 ? 20.479 -6.061 -15.315 1.00 68.19 186 CYS A C 1
ATOM 1462 O O . CYS A 1 186 ? 20.354 -5.522 -16.420 1.00 68.19 186 CYS A O 1
ATOM 1464 N N . PRO A 1 187 ? 19.909 -7.253 -15.054 1.00 75.75 187 PRO A N 1
ATOM 1465 C CA . PRO A 1 187 ? 19.084 -7.931 -16.037 1.00 75.75 187 PRO A CA 1
ATOM 1466 C C . PRO A 1 187 ? 17.733 -7.219 -16.185 1.00 75.75 187 PRO A C 1
ATOM 1468 O O . PRO A 1 187 ? 17.074 -6.892 -15.194 1.00 75.75 187 PRO A O 1
ATOM 1471 N N . ALA A 1 188 ? 17.303 -7.015 -17.427 1.00 73.31 188 ALA A N 1
ATOM 1472 C CA . ALA A 1 188 ? 15.988 -6.499 -17.785 1.00 73.31 188 ALA A CA 1
ATOM 1473 C C . ALA A 1 188 ? 15.290 -7.469 -18.744 1.00 73.31 188 ALA A C 1
ATOM 1475 O O . ALA A 1 188 ? 15.903 -7.965 -19.688 1.00 73.31 188 ALA A O 1
ATOM 1476 N N . TYR A 1 189 ? 14.006 -7.726 -18.502 1.00 75.00 189 TYR A N 1
ATOM 1477 C CA . TYR A 1 189 ? 13.175 -8.614 -19.312 1.00 75.00 189 TYR A CA 1
ATOM 1478 C C . TYR A 1 189 ? 11.918 -7.878 -19.760 1.00 75.00 189 TYR A C 1
ATOM 1480 O O . TYR A 1 189 ? 11.159 -7.380 -18.924 1.00 75.00 189 TYR A O 1
ATOM 1488 N N . PHE A 1 190 ? 11.710 -7.790 -21.070 1.00 76.69 190 PHE A N 1
ATOM 1489 C CA . PHE A 1 190 ? 10.512 -7.198 -21.655 1.00 76.69 190 PHE A CA 1
ATOM 1490 C C . PHE A 1 190 ? 10.264 -7.806 -23.036 1.00 76.69 190 PHE A C 1
ATOM 1492 O O . PHE A 1 190 ? 11.212 -8.005 -23.789 1.00 76.69 190 PHE A O 1
ATOM 1499 N N . ASN A 1 191 ? 8.995 -8.079 -23.360 1.00 77.75 191 ASN A N 1
ATOM 1500 C CA . ASN A 1 191 ? 8.573 -8.665 -24.640 1.00 77.75 191 ASN A CA 1
ATOM 1501 C C . ASN A 1 191 ? 9.358 -9.940 -25.019 1.00 77.75 191 ASN A C 1
ATOM 1503 O O . ASN A 1 191 ? 9.886 -10.051 -26.117 1.00 77.75 191 ASN A O 1
ATOM 1507 N N . ASP A 1 192 ? 9.513 -10.854 -24.057 1.00 81.38 192 ASP A N 1
ATOM 1508 C CA . ASP A 1 192 ? 10.280 -12.105 -24.176 1.00 81.38 192 ASP A CA 1
ATOM 1509 C C . ASP A 1 192 ? 11.773 -11.970 -24.521 1.00 81.38 192 ASP A C 1
ATOM 1511 O O . ASP A 1 192 ? 12.464 -12.955 -24.784 1.00 81.38 192 ASP A O 1
ATOM 1515 N N . ILE A 1 193 ? 12.312 -10.754 -24.420 1.00 80.94 193 ILE A N 1
ATOM 1516 C CA . ILE A 1 193 ? 13.722 -10.461 -24.656 1.00 80.94 193 ILE A CA 1
ATOM 1517 C C . ILE A 1 193 ? 14.396 -10.134 -23.326 1.00 80.94 193 ILE A C 1
ATOM 1519 O O . ILE A 1 193 ? 14.044 -9.175 -22.630 1.00 80.94 193 ILE A O 1
ATOM 1523 N N . THR A 1 194 ? 15.411 -10.929 -22.990 1.00 82.25 194 THR A N 1
ATOM 1524 C CA . THR A 1 194 ? 16.287 -10.688 -21.841 1.00 82.25 194 THR A CA 1
ATOM 1525 C C . THR A 1 194 ? 17.505 -9.889 -22.280 1.00 82.25 194 THR A C 1
ATOM 1527 O O . THR A 1 194 ? 18.237 -10.285 -23.185 1.00 82.25 194 THR A O 1
ATOM 1530 N N . THR A 1 195 ? 17.769 -8.788 -21.589 1.00 81.94 195 THR A N 1
ATOM 1531 C CA . THR A 1 195 ? 18.951 -7.942 -21.771 1.00 81.94 195 THR A CA 1
ATOM 1532 C C . THR A 1 195 ? 19.687 -7.772 -20.445 1.00 81.94 195 THR A C 1
ATOM 1534 O O . THR A 1 195 ? 19.115 -7.998 -19.378 1.00 81.94 195 THR A O 1
ATOM 1537 N N . ARG A 1 196 ? 20.970 -7.405 -20.496 1.00 80.50 196 ARG A N 1
ATOM 1538 C CA . ARG A 1 196 ? 21.774 -7.066 -19.314 1.00 80.50 196 ARG A CA 1
ATOM 1539 C C . ARG A 1 196 ? 22.391 -5.679 -19.486 1.00 80.50 196 ARG A C 1
ATOM 1541 O O . ARG A 1 196 ? 22.894 -5.357 -20.571 1.00 80.50 196 ARG A O 1
ATOM 1548 N N . GLY A 1 197 ? 22.330 -4.887 -18.422 1.00 80.38 197 GLY A N 1
ATOM 1549 C CA . GLY A 1 197 ? 22.844 -3.524 -18.382 1.00 80.38 197 GLY A CA 1
ATOM 1550 C C . GLY A 1 197 ? 21.982 -2.500 -19.107 1.00 80.38 197 GLY A C 1
ATOM 1551 O O . GLY A 1 197 ? 20.848 -2.756 -19.523 1.00 80.38 197 GLY A O 1
ATOM 1552 N N . ASN A 1 198 ? 22.546 -1.315 -19.307 1.00 80.12 198 ASN A N 1
ATOM 1553 C CA . ASN A 1 198 ? 21.914 -0.221 -20.013 1.00 80.12 198 ASN A CA 1
ATOM 1554 C C . ASN A 1 198 ? 21.868 -0.535 -21.506 1.00 80.12 198 ASN A C 1
ATOM 1556 O O . ASN A 1 198 ? 22.850 -0.416 -22.244 1.00 80.12 198 ASN A O 1
ATOM 1560 N N . VAL A 1 199 ? 20.691 -0.944 -21.960 1.00 82.38 199 VAL A N 1
ATOM 1561 C CA . VAL A 1 199 ? 20.434 -1.267 -23.364 1.00 82.38 199 VAL A CA 1
ATOM 1562 C C . VAL A 1 199 ? 20.536 -0.030 -24.256 1.00 82.38 199 VAL A C 1
ATOM 1564 O O . VAL A 1 199 ? 20.881 -0.139 -25.426 1.00 82.38 199 VAL A O 1
ATOM 1567 N N . TRP A 1 200 ? 20.310 1.155 -23.691 1.00 82.00 200 TRP A N 1
ATOM 1568 C CA . TRP A 1 200 ? 20.342 2.437 -24.391 1.00 82.00 200 TRP A CA 1
ATOM 1569 C C . TRP A 1 200 ? 21.715 3.128 -24.338 1.00 82.00 200 TRP A C 1
ATOM 1571 O O . TRP A 1 200 ? 21.796 4.325 -24.608 1.00 82.00 200 TRP A O 1
ATOM 1581 N N . ASP A 1 201 ? 22.791 2.410 -23.990 1.00 80.75 201 ASP A N 1
ATOM 1582 C CA . ASP A 1 201 ? 24.160 2.933 -24.088 1.00 80.75 201 ASP A CA 1
ATOM 1583 C C . ASP A 1 201 ? 24.440 3.404 -25.538 1.00 80.75 201 ASP A C 1
ATOM 1585 O O . ASP A 1 201 ? 24.220 2.634 -26.484 1.00 80.75 201 ASP A O 1
ATOM 1589 N N . PRO A 1 202 ? 24.952 4.637 -25.747 1.00 76.62 202 PRO A N 1
ATOM 1590 C CA . PRO A 1 202 ? 25.333 5.143 -27.068 1.00 76.62 202 PRO A CA 1
ATOM 1591 C C . PRO A 1 202 ? 26.217 4.191 -27.890 1.00 76.62 202 PRO A C 1
ATOM 1593 O O . PRO A 1 202 ? 26.125 4.175 -29.121 1.00 76.62 202 PRO A O 1
ATOM 1596 N N . LYS A 1 203 ? 27.048 3.369 -27.235 1.00 78.31 203 LYS A N 1
ATOM 1597 C CA . LYS A 1 203 ? 27.902 2.359 -27.884 1.00 78.31 203 LYS A CA 1
ATOM 1598 C C . LYS A 1 203 ? 27.099 1.212 -28.499 1.00 78.31 203 LYS A C 1
ATOM 1600 O O . LYS A 1 203 ? 27.500 0.690 -29.537 1.00 78.31 203 LYS A O 1
ATOM 1605 N N . LYS A 1 204 ? 25.972 0.834 -27.884 1.00 76.12 204 LYS A N 1
ATOM 1606 C CA . LYS A 1 204 ? 25.127 -0.297 -28.304 1.00 76.1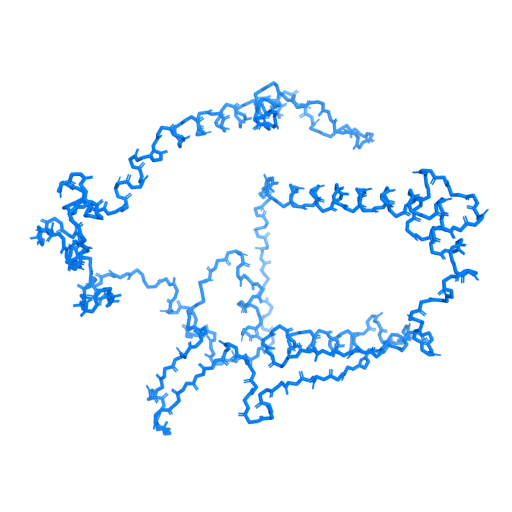2 204 LYS A CA 1
ATOM 1607 C C . LYS A 1 204 ? 24.199 0.057 -29.475 1.00 76.12 204 LYS A C 1
ATOM 1609 O O . LYS A 1 204 ? 23.650 -0.850 -30.089 1.00 76.12 204 LYS A O 1
ATOM 1614 N N . LYS A 1 205 ? 24.051 1.352 -29.816 1.00 79.06 205 LYS A N 1
ATOM 1615 C CA . LYS A 1 205 ? 23.227 1.857 -30.940 1.00 79.06 205 LYS A CA 1
ATOM 1616 C C . LYS A 1 205 ? 21.848 1.182 -31.007 1.00 79.06 205 LYS A C 1
ATOM 1618 O O . LYS A 1 205 ? 21.441 0.689 -32.058 1.00 79.06 205 LYS A O 1
ATOM 1623 N N . ALA A 1 206 ? 21.155 1.144 -29.870 1.00 79.62 206 ALA A N 1
ATOM 1624 C CA . ALA A 1 206 ? 19.878 0.455 -29.747 1.00 79.62 206 ALA A CA 1
ATOM 1625 C C . ALA A 1 206 ? 18.858 0.939 -30.787 1.00 79.62 206 ALA A C 1
ATOM 1627 O O . ALA A 1 206 ? 18.631 2.137 -30.965 1.00 79.62 206 ALA A O 1
ATOM 1628 N N . ASN A 1 207 ? 18.235 -0.018 -31.467 1.00 83.44 207 ASN A N 1
ATOM 1629 C CA . ASN A 1 207 ? 17.156 0.210 -32.414 1.00 83.44 207 ASN A CA 1
ATOM 1630 C C . ASN A 1 207 ? 16.051 -0.796 -32.113 1.00 83.44 207 ASN A C 1
ATOM 1632 O O . ASN A 1 207 ? 16.173 -1.954 -32.498 1.00 83.44 207 ASN A O 1
ATOM 1636 N N . ASP A 1 208 ? 15.022 -0.346 -31.398 1.00 83.06 208 ASP A N 1
ATOM 1637 C CA . ASP A 1 208 ? 13.942 -1.193 -30.885 1.00 83.06 208 ASP A CA 1
ATOM 1638 C C . ASP A 1 208 ? 14.449 -2.442 -30.132 1.00 83.06 208 ASP A C 1
ATOM 1640 O O . ASP A 1 208 ? 14.198 -3.576 -30.543 1.00 83.06 208 ASP A O 1
ATOM 1644 N N . PRO A 1 209 ? 15.203 -2.260 -29.031 1.00 84.88 209 PRO A N 1
ATOM 1645 C CA . PRO A 1 209 ? 15.888 -3.363 -28.359 1.00 84.88 209 PRO A CA 1
ATOM 1646 C C . PRO A 1 209 ? 14.959 -4.438 -27.791 1.00 84.88 209 PRO A C 1
ATOM 1648 O O . PRO A 1 209 ? 15.416 -5.543 -27.518 1.00 84.88 209 PRO A O 1
ATOM 1651 N N . TYR A 1 210 ? 13.680 -4.112 -27.602 1.00 86.81 210 TYR A N 1
ATOM 1652 C CA . TYR A 1 210 ? 12.672 -5.048 -27.124 1.00 86.81 210 TYR A CA 1
ATOM 1653 C C . TYR A 1 210 ? 11.597 -5.358 -28.172 1.00 86.81 210 TYR A C 1
ATOM 1655 O O . TYR A 1 210 ? 10.521 -5.831 -27.812 1.00 86.81 210 TYR A O 1
ATOM 1663 N N . GLN A 1 211 ? 11.854 -5.056 -29.448 1.00 87.69 211 GLN A N 1
ATOM 1664 C CA . GLN A 1 211 ? 10.959 -5.380 -30.565 1.00 87.69 211 GLN A CA 1
ATOM 1665 C C . GLN A 1 211 ? 9.501 -4.956 -30.309 1.00 87.69 211 GLN A C 1
ATOM 1667 O O . GLN A 1 211 ? 8.557 -5.693 -30.580 1.00 87.69 211 GLN A O 1
ATOM 1672 N N . VAL A 1 212 ? 9.295 -3.756 -29.761 1.00 85.44 212 VAL A N 1
ATOM 1673 C CA . VAL A 1 212 ? 7.985 -3.285 -29.275 1.00 85.44 212 VAL A CA 1
ATOM 1674 C C . VAL A 1 212 ? 6.952 -3.210 -30.405 1.00 85.44 212 VAL A C 1
ATOM 1676 O O . VAL A 1 212 ? 5.750 -3.288 -30.164 1.00 85.44 212 VAL A O 1
ATOM 1679 N N . ASN A 1 213 ? 7.408 -3.062 -31.651 1.00 86.31 213 ASN A N 1
ATOM 1680 C CA . ASN A 1 213 ? 6.546 -3.031 -32.833 1.00 86.31 213 ASN A CA 1
ATOM 1681 C C . ASN A 1 213 ? 6.284 -4.401 -33.477 1.00 86.31 213 ASN A C 1
ATOM 1683 O O . ASN A 1 213 ? 5.548 -4.468 -34.475 1.00 86.31 213 ASN A O 1
ATOM 1687 N N . GLU A 1 214 ? 6.882 -5.471 -32.961 1.00 84.62 214 GLU A N 1
ATOM 1688 C CA . GLU A 1 214 ? 6.636 -6.830 -33.429 1.00 84.62 214 GLU A CA 1
ATOM 1689 C C . GLU A 1 214 ? 5.234 -7.296 -33.013 1.00 84.62 214 GLU A C 1
ATOM 1691 O O . GLU A 1 214 ? 4.746 -6.988 -31.931 1.00 84.62 214 GLU A O 1
ATOM 1696 N N . GLY A 1 215 ? 4.517 -7.958 -33.925 1.00 80.00 215 GLY A N 1
ATOM 1697 C CA . GLY A 1 215 ? 3.143 -8.418 -33.685 1.00 80.00 215 GLY A CA 1
ATOM 1698 C C . GLY A 1 215 ? 2.049 -7.337 -33.706 1.00 80.00 215 GLY A C 1
ATOM 1699 O O . GLY A 1 215 ? 0.867 -7.679 -33.708 1.00 80.00 215 GLY A O 1
ATOM 1700 N N . LEU A 1 216 ? 2.391 -6.043 -33.786 1.00 84.56 216 LEU A N 1
ATOM 1701 C CA . LEU A 1 216 ? 1.396 -4.964 -33.827 1.00 84.56 216 LEU A CA 1
ATOM 1702 C C . LEU A 1 216 ? 0.850 -4.702 -35.248 1.00 84.56 216 LEU A C 1
ATOM 1704 O O . LEU A 1 216 ? 1.622 -4.655 -36.217 1.00 84.56 216 LEU A O 1
ATOM 1708 N N . PRO A 1 217 ? -0.470 -4.450 -35.398 1.00 86.69 217 PRO A N 1
ATOM 1709 C CA . PRO A 1 217 ? -1.066 -4.089 -36.682 1.00 86.69 217 PRO A CA 1
ATOM 1710 C C . PRO A 1 217 ? -0.531 -2.731 -37.184 1.00 86.69 217 PRO A C 1
ATOM 1712 O O . PRO A 1 217 ? -0.033 -1.929 -36.390 1.00 86.69 217 PRO A O 1
ATOM 1715 N N . PRO A 1 218 ? -0.628 -2.411 -38.492 1.00 82.81 218 PRO A N 1
ATOM 1716 C CA . PRO A 1 218 ? -0.001 -1.215 -39.075 1.00 82.81 218 PRO A CA 1
ATOM 1717 C C . PRO A 1 218 ? -0.365 0.126 -38.413 1.00 82.81 218 PRO A C 1
ATOM 1719 O O . PRO A 1 218 ? 0.439 1.063 -38.472 1.00 82.81 218 PRO A O 1
ATOM 1722 N N . ASN A 1 219 ? -1.552 0.201 -37.804 1.00 83.62 219 ASN A N 1
ATOM 1723 C CA . ASN A 1 219 ? -2.099 1.331 -37.046 1.00 83.62 219 ASN A CA 1
ATOM 1724 C C . ASN A 1 219 ? -1.721 1.327 -35.550 1.00 83.62 219 ASN A C 1
ATOM 1726 O O . ASN A 1 219 ? -1.865 2.357 -34.902 1.00 83.62 219 ASN A O 1
ATOM 1730 N N . GLY A 1 220 ? -1.247 0.202 -35.010 1.00 79.44 220 GLY A N 1
ATOM 1731 C CA . GLY A 1 220 ? -0.803 0.058 -33.619 1.00 79.44 220 GLY A CA 1
ATOM 1732 C C . GLY A 1 220 ? 0.699 0.271 -33.417 1.00 79.44 220 GLY A C 1
ATOM 1733 O O . GLY A 1 220 ? 1.142 0.436 -32.287 1.00 79.44 220 GLY A O 1
ATOM 1734 N N . LYS A 1 221 ? 1.490 0.289 -34.497 1.00 85.75 221 LYS A N 1
ATOM 1735 C CA . LYS A 1 221 ? 2.942 0.499 -34.422 1.00 85.75 221 LYS A CA 1
ATOM 1736 C C . LYS A 1 221 ? 3.285 1.906 -33.934 1.00 85.75 221 LYS A C 1
ATOM 1738 O O . LYS A 1 221 ? 2.746 2.895 -34.434 1.00 85.75 221 LYS A O 1
ATOM 1743 N N . ILE A 1 222 ? 4.261 1.997 -33.034 1.00 83.69 222 ILE A N 1
ATOM 1744 C CA . ILE A 1 222 ? 4.852 3.255 -32.581 1.00 83.69 222 ILE A CA 1
ATOM 1745 C C . ILE A 1 222 ? 5.535 3.922 -33.777 1.00 83.69 222 ILE A C 1
ATOM 1747 O O . ILE A 1 222 ? 6.557 3.452 -34.283 1.00 83.69 222 ILE A O 1
ATOM 1751 N N . ARG A 1 223 ? 4.956 5.039 -34.222 1.00 78.06 223 ARG A N 1
ATOM 1752 C CA . ARG A 1 223 ? 5.512 5.943 -35.235 1.00 78.06 223 ARG A CA 1
ATOM 1753 C C . ARG A 1 223 ? 5.729 7.316 -34.594 1.00 78.06 223 ARG A C 1
ATOM 1755 O O . ARG A 1 223 ? 4.890 7.728 -33.795 1.00 78.06 223 ARG A O 1
ATOM 1762 N N . PRO A 1 224 ? 6.788 8.069 -34.945 1.00 83.69 224 PRO A N 1
ATOM 1763 C CA . PRO A 1 224 ? 7.843 7.782 -35.929 1.00 83.69 224 PRO A CA 1
ATOM 1764 C C . PRO A 1 224 ? 8.954 6.858 -35.392 1.00 83.69 224 PRO A C 1
ATOM 1766 O O . PRO A 1 224 ? 9.235 6.867 -34.198 1.00 83.69 224 PRO A O 1
ATOM 1769 N N . GLU A 1 225 ? 9.664 6.147 -36.279 1.00 82.12 225 GLU A N 1
ATOM 1770 C CA . GLU A 1 225 ? 10.720 5.165 -35.932 1.00 82.12 225 GLU A CA 1
ATOM 1771 C C . GLU A 1 225 ? 11.839 5.713 -35.032 1.00 82.12 225 GLU A C 1
ATOM 1773 O O . GLU A 1 225 ? 12.463 4.970 -34.281 1.00 82.12 225 GLU A O 1
ATOM 1778 N N . ARG A 1 226 ? 12.079 7.031 -35.053 1.00 85.75 226 ARG A N 1
ATOM 1779 C CA . ARG A 1 226 ? 13.044 7.689 -34.156 1.00 85.75 226 ARG A CA 1
ATOM 1780 C C . ARG A 1 226 ? 12.760 7.434 -32.671 1.00 85.75 226 ARG A C 1
ATOM 1782 O O . ARG A 1 226 ? 13.692 7.430 -31.873 1.00 85.75 226 ARG A O 1
ATOM 1789 N N . LEU A 1 227 ? 11.493 7.227 -32.302 1.00 85.19 227 LEU A N 1
ATOM 1790 C CA . LEU A 1 227 ? 11.087 6.980 -30.917 1.00 85.19 227 LEU A CA 1
ATOM 1791 C C . LEU A 1 227 ? 11.596 5.627 -30.406 1.00 85.19 227 LEU A C 1
ATOM 1793 O O . LEU A 1 227 ? 11.870 5.500 -29.223 1.00 85.19 227 LEU A O 1
ATOM 1797 N N . LEU A 1 228 ? 11.794 4.654 -31.299 1.00 84.94 228 LEU A N 1
ATOM 1798 C CA . LEU A 1 228 ? 12.325 3.327 -30.964 1.00 84.94 228 LEU A CA 1
ATOM 1799 C C . LEU A 1 228 ? 13.849 3.317 -30.790 1.00 84.94 228 LEU A C 1
ATOM 1801 O O . LEU A 1 228 ? 14.414 2.353 -30.283 1.00 84.94 228 LEU A O 1
ATOM 1805 N N . LYS A 1 229 ? 14.520 4.375 -31.256 1.00 85.94 229 LYS A N 1
ATOM 1806 C CA . LYS A 1 229 ? 15.981 4.548 -31.198 1.00 85.94 229 LYS A CA 1
ATOM 1807 C C . LYS A 1 229 ? 16.415 5.471 -30.062 1.00 85.94 229 LYS A C 1
ATOM 1809 O O . LYS A 1 229 ? 17.604 5.603 -29.797 1.00 85.94 229 LYS A O 1
ATOM 1814 N N . THR A 1 230 ? 15.463 6.156 -29.432 1.00 85.00 230 THR A N 1
ATOM 1815 C CA . THR A 1 230 ? 15.730 7.142 -28.381 1.00 85.00 230 THR A CA 1
ATOM 1816 C C . THR A 1 230 ? 15.456 6.516 -27.022 1.00 85.00 230 THR A C 1
ATOM 1818 O O . THR A 1 230 ? 14.466 5.805 -26.860 1.00 85.00 230 THR A O 1
ATOM 1821 N N . ASN A 1 231 ? 16.289 6.822 -26.027 1.00 84.38 231 ASN A N 1
ATOM 1822 C CA . ASN A 1 231 ? 16.059 6.367 -24.662 1.00 84.38 231 ASN A CA 1
ATOM 1823 C C . ASN A 1 231 ? 14.692 6.890 -24.154 1.00 84.38 231 ASN A C 1
ATOM 1825 O O . ASN A 1 231 ? 14.456 8.104 -24.181 1.00 84.38 231 ASN A O 1
ATOM 1829 N N . PRO A 1 232 ? 13.794 6.024 -23.648 1.00 84.19 232 PRO A N 1
ATOM 1830 C CA . PRO A 1 232 ? 12.491 6.439 -23.128 1.00 84.19 232 PRO A CA 1
ATOM 1831 C C . PRO A 1 232 ? 12.571 7.536 -22.058 1.00 84.19 232 PRO A C 1
ATOM 1833 O O . PRO A 1 232 ? 11.717 8.420 -22.013 1.00 84.19 232 PRO A O 1
ATOM 1836 N N . SER A 1 233 ? 13.624 7.538 -21.236 1.00 80.88 233 SER A N 1
ATOM 1837 C CA . SER A 1 233 ? 13.849 8.571 -20.215 1.00 80.88 233 SER A CA 1
ATOM 1838 C C . SER A 1 233 ? 14.068 9.954 -20.836 1.00 80.88 233 SER A C 1
ATOM 1840 O O . SER A 1 233 ? 13.577 10.965 -20.325 1.00 80.88 233 SER A O 1
ATOM 1842 N N . GLU A 1 234 ? 14.761 10.019 -21.973 1.00 85.56 234 GLU A N 1
ATOM 1843 C CA . GLU A 1 234 ? 14.959 11.259 -22.728 1.00 85.56 234 GLU A CA 1
ATOM 1844 C C . GLU A 1 234 ? 13.665 11.720 -23.399 1.00 85.56 234 GLU A C 1
ATOM 1846 O O . GLU A 1 234 ? 13.354 12.912 -23.381 1.00 85.56 234 GLU A O 1
ATOM 1851 N N . LEU A 1 235 ? 12.867 10.789 -23.932 1.00 86.56 235 LEU A N 1
ATOM 1852 C CA . LEU A 1 235 ? 11.563 11.105 -24.521 1.00 86.56 235 LEU A CA 1
ATOM 1853 C C . LEU A 1 235 ? 10.611 11.698 -23.480 1.00 86.56 235 LEU A C 1
ATOM 1855 O O . LEU A 1 235 ? 10.036 12.766 -23.703 1.00 86.56 235 LEU A O 1
ATOM 1859 N N . VAL A 1 236 ? 10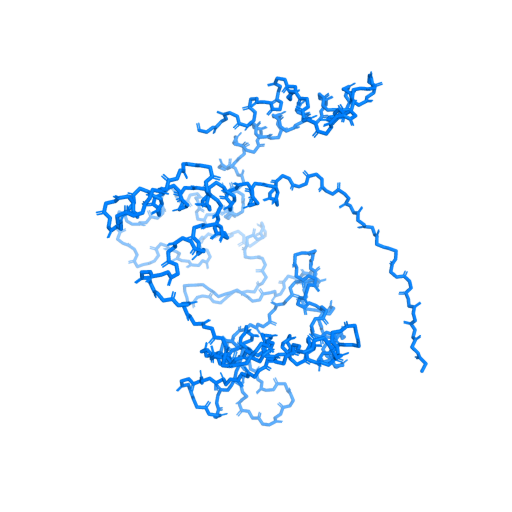.489 11.041 -22.324 1.00 84.81 236 VAL A N 1
ATOM 1860 C CA . VAL A 1 236 ? 9.633 11.493 -21.221 1.00 84.81 236 VAL A CA 1
ATOM 1861 C C . VAL A 1 236 ? 10.124 12.829 -20.673 1.00 84.81 236 VAL A C 1
ATOM 1863 O O . VAL A 1 236 ? 9.331 13.758 -20.519 1.00 84.81 236 VAL A O 1
ATOM 1866 N N . SER A 1 237 ? 11.428 12.974 -20.425 1.00 84.06 237 SER A N 1
ATOM 1867 C CA . SER A 1 237 ? 11.980 14.240 -19.928 1.00 84.06 237 SER A CA 1
ATOM 1868 C C . SER A 1 237 ? 11.819 15.383 -20.933 1.00 84.06 237 SER A C 1
ATOM 1870 O O . SER A 1 237 ? 11.506 16.499 -20.520 1.00 84.06 237 SER A O 1
ATOM 1872 N N . THR A 1 238 ? 11.948 15.122 -22.237 1.00 89.56 238 THR A N 1
ATOM 1873 C CA . THR A 1 238 ? 11.710 16.111 -23.301 1.00 89.56 238 THR A CA 1
ATOM 1874 C C . THR A 1 238 ? 10.243 16.521 -23.363 1.00 89.56 238 THR A C 1
ATOM 1876 O O . THR A 1 238 ? 9.950 17.718 -23.366 1.00 89.56 238 THR A O 1
ATOM 1879 N N . ALA A 1 239 ? 9.318 15.558 -23.345 1.00 87.88 239 ALA A N 1
ATOM 1880 C CA . ALA A 1 239 ? 7.879 15.823 -23.357 1.00 87.88 239 ALA A CA 1
ATOM 1881 C C . ALA A 1 239 ? 7.441 16.633 -22.126 1.00 87.88 239 ALA A C 1
ATOM 1883 O O . ALA A 1 239 ? 6.681 17.596 -22.232 1.00 87.88 239 ALA A O 1
ATOM 1884 N N . LEU A 1 240 ? 7.984 16.295 -20.955 1.00 88.81 240 LEU A N 1
ATOM 1885 C CA . LEU A 1 240 ? 7.688 16.988 -19.706 1.00 88.81 240 LEU A CA 1
ATOM 1886 C C . LEU A 1 240 ? 8.475 18.289 -19.534 1.00 88.81 240 LEU A C 1
ATOM 1888 O O . LEU A 1 240 ? 8.185 19.040 -18.602 1.00 88.81 240 LEU A O 1
ATOM 1892 N N . LYS A 1 241 ? 9.450 18.601 -20.395 1.00 90.56 241 LYS A N 1
ATOM 1893 C CA . LYS A 1 241 ? 10.363 19.742 -20.212 1.00 90.56 241 LYS A CA 1
ATOM 1894 C C . LYS A 1 241 ? 9.626 21.073 -20.150 1.00 90.56 241 LYS A C 1
ATOM 1896 O O . LYS A 1 241 ? 9.973 21.913 -19.323 1.00 90.56 241 LYS A O 1
ATOM 1901 N N . VAL A 1 242 ? 8.603 21.251 -20.987 1.00 89.88 242 VAL A N 1
ATOM 1902 C CA . VAL A 1 242 ? 7.786 22.474 -21.031 1.00 89.88 242 VAL A CA 1
ATOM 1903 C C . VAL A 1 242 ? 7.070 22.673 -19.695 1.00 89.88 242 VAL A C 1
ATOM 1905 O O . VAL A 1 242 ? 7.243 23.706 -19.050 1.00 89.88 242 VAL A O 1
ATOM 1908 N N . PHE A 1 243 ? 6.362 21.645 -19.223 1.00 85.00 243 PHE A N 1
ATOM 1909 C CA . PHE A 1 243 ? 5.676 21.669 -17.930 1.00 85.00 243 PHE A CA 1
ATOM 1910 C C . PHE A 1 243 ? 6.650 21.842 -16.768 1.00 85.00 243 PHE A C 1
ATOM 1912 O O . PHE A 1 243 ? 6.434 22.671 -15.889 1.00 85.00 243 PHE A O 1
ATOM 1919 N N . THR A 1 244 ? 7.760 21.109 -16.792 1.00 84.50 244 THR A N 1
ATOM 1920 C CA . THR A 1 244 ? 8.783 21.160 -15.745 1.00 84.50 244 THR A CA 1
ATOM 1921 C C . THR A 1 244 ? 9.428 22.540 -15.671 1.00 84.50 244 THR A C 1
ATOM 1923 O O . THR A 1 244 ? 9.707 23.013 -14.573 1.00 84.50 244 THR A O 1
ATOM 1926 N N . LYS A 1 245 ? 9.652 23.211 -16.809 1.00 89.06 245 LYS A N 1
ATOM 1927 C CA . LYS A 1 245 ? 10.193 24.575 -16.848 1.00 89.06 245 LYS A CA 1
ATOM 1928 C C . LYS A 1 245 ? 9.214 25.569 -16.227 1.00 89.06 245 LYS A C 1
ATOM 1930 O O . LYS A 1 245 ? 9.599 26.274 -15.300 1.00 89.06 245 LYS A O 1
ATOM 1935 N N . VAL A 1 246 ? 7.954 25.555 -16.667 1.00 87.50 246 VAL A N 1
ATOM 1936 C CA . VAL A 1 246 ? 6.904 26.435 -16.126 1.00 87.50 246 VAL A CA 1
ATOM 1937 C C . VAL A 1 246 ? 6.709 26.196 -14.627 1.00 87.50 246 VAL A C 1
ATOM 1939 O O . VAL A 1 246 ? 6.657 27.147 -13.850 1.00 87.50 246 VAL A O 1
ATOM 1942 N N . ALA A 1 247 ? 6.658 24.933 -14.200 1.00 83.44 247 ALA A N 1
ATOM 1943 C CA . ALA A 1 247 ? 6.548 24.578 -12.792 1.00 83.44 247 ALA A CA 1
ATOM 1944 C C . ALA A 1 247 ? 7.753 25.098 -11.997 1.00 83.44 247 ALA A C 1
ATOM 1946 O O . ALA A 1 247 ? 7.568 25.772 -10.989 1.00 83.44 247 ALA A O 1
ATOM 1947 N N . LYS A 1 248 ? 8.984 24.851 -12.465 1.00 85.38 248 LYS A N 1
ATOM 1948 C CA . LYS A 1 248 ? 10.207 25.334 -11.805 1.00 85.38 248 LYS A CA 1
ATOM 1949 C C . LYS A 1 248 ? 10.234 26.853 -11.676 1.00 85.38 248 LYS A C 1
ATOM 1951 O O . LYS A 1 248 ? 10.625 27.341 -10.625 1.00 85.38 248 LYS A O 1
ATOM 1956 N N . GLU A 1 249 ? 9.841 27.590 -12.710 1.00 87.56 249 GLU A N 1
ATOM 1957 C CA . GLU A 1 249 ? 9.789 29.055 -12.668 1.00 87.56 249 GLU A CA 1
ATOM 1958 C C . GLU A 1 249 ? 8.762 29.550 -11.646 1.00 87.56 249 GLU A C 1
ATOM 1960 O O . GLU A 1 249 ? 9.095 30.387 -10.810 1.00 87.56 249 GLU A O 1
ATOM 1965 N N . ARG A 1 250 ? 7.551 28.975 -11.634 1.00 82.88 250 ARG A N 1
ATOM 1966 C CA . ARG A 1 250 ? 6.514 29.346 -10.659 1.00 82.88 250 ARG A CA 1
ATOM 1967 C C . ARG A 1 250 ? 6.901 28.989 -9.225 1.00 82.88 250 ARG A C 1
ATOM 1969 O O . ARG A 1 250 ? 6.704 29.803 -8.331 1.00 82.88 250 ARG A O 1
ATOM 1976 N N . PHE A 1 251 ? 7.493 27.814 -9.006 1.00 78.38 251 PHE A N 1
ATOM 1977 C CA . PHE A 1 251 ? 7.987 27.424 -7.684 1.00 78.38 251 PHE A CA 1
ATOM 1978 C C . PHE A 1 251 ? 9.146 28.310 -7.223 1.00 78.38 251 PHE A C 1
ATOM 1980 O O . PHE A 1 251 ? 9.155 28.718 -6.070 1.00 78.38 251 PHE A O 1
ATOM 1987 N N . LYS A 1 252 ? 10.092 28.661 -8.105 1.00 86.06 252 LYS A N 1
ATOM 1988 C CA . LYS A 1 252 ? 11.179 29.594 -7.766 1.00 86.06 252 LYS A CA 1
ATOM 1989 C C . LYS A 1 252 ? 10.656 30.984 -7.413 1.00 86.06 252 LYS A C 1
ATOM 1991 O O . LYS A 1 252 ? 11.142 31.565 -6.453 1.00 86.06 252 LYS A O 1
ATOM 1996 N N . ALA A 1 253 ? 9.674 31.492 -8.158 1.00 81.62 253 ALA A N 1
ATOM 1997 C CA . ALA A 1 253 ? 9.047 32.777 -7.861 1.00 81.62 253 ALA A CA 1
ATOM 1998 C C . ALA A 1 253 ? 8.346 32.766 -6.493 1.00 81.62 253 ALA A C 1
ATOM 2000 O O . ALA A 1 253 ? 8.526 33.696 -5.719 1.00 81.62 253 ALA A O 1
ATOM 2001 N N . ALA A 1 254 ? 7.616 31.693 -6.172 1.00 77.69 254 ALA A N 1
ATOM 2002 C CA . ALA A 1 254 ? 6.962 31.542 -4.872 1.00 77.69 254 ALA A CA 1
ATOM 2003 C C . ALA A 1 254 ? 7.964 31.409 -3.711 1.00 77.69 254 ALA A C 1
ATOM 2005 O O . ALA A 1 254 ? 7.751 31.987 -2.653 1.00 77.69 254 ALA A O 1
ATOM 2006 N N . ILE A 1 255 ? 9.075 30.689 -3.912 1.00 79.12 255 ILE A N 1
ATOM 2007 C CA . ILE A 1 255 ? 10.138 30.570 -2.901 1.00 79.12 255 ILE A CA 1
ATOM 2008 C C . ILE A 1 255 ? 10.824 31.922 -2.671 1.00 79.12 255 ILE A C 1
ATOM 2010 O O . ILE A 1 255 ? 11.021 32.305 -1.527 1.00 79.12 255 ILE A O 1
ATOM 2014 N N . ALA A 1 256 ? 11.152 32.658 -3.736 1.00 81.69 256 ALA A N 1
ATOM 2015 C CA . ALA A 1 256 ? 11.779 33.974 -3.615 1.00 81.69 256 ALA A CA 1
ATOM 2016 C C . ALA A 1 256 ? 10.859 34.998 -2.925 1.00 81.69 256 ALA A C 1
ATOM 2018 O O . ALA A 1 256 ? 11.335 35.806 -2.136 1.00 81.69 256 ALA A O 1
ATOM 2019 N N . GLU A 1 257 ? 9.551 34.944 -3.194 1.00 80.00 257 GLU A N 1
ATOM 2020 C CA . GLU A 1 257 ? 8.541 35.763 -2.511 1.00 80.00 257 GLU A CA 1
ATOM 2021 C C . GLU A 1 257 ? 8.469 35.428 -1.011 1.00 80.00 257 GLU A C 1
ATOM 2023 O O . GLU A 1 257 ? 8.553 36.336 -0.190 1.00 80.00 257 GLU A O 1
ATOM 2028 N N . GLU A 1 258 ? 8.418 34.140 -0.641 1.00 73.12 258 GLU A N 1
ATOM 2029 C CA . GLU A 1 258 ? 8.458 33.724 0.772 1.00 73.12 258 GLU A CA 1
ATOM 2030 C C . GLU A 1 258 ? 9.762 34.156 1.471 1.00 73.12 258 GLU A C 1
ATOM 2032 O O . GLU A 1 258 ? 9.724 34.604 2.614 1.00 73.12 258 GLU A O 1
ATOM 2037 N N . GLU A 1 259 ? 10.917 34.045 0.807 1.00 77.44 259 GLU A N 1
ATOM 2038 C CA . GLU A 1 259 ? 12.211 34.452 1.375 1.00 77.44 259 GLU A CA 1
ATOM 2039 C C . GLU A 1 259 ? 12.313 35.974 1.585 1.00 77.44 259 GLU A C 1
ATOM 2041 O O . GLU A 1 259 ? 12.926 36.422 2.556 1.00 77.44 259 GLU A O 1
ATOM 2046 N N . GLU A 1 260 ? 11.728 36.783 0.699 1.00 74.88 260 GLU A N 1
ATOM 2047 C CA . GLU A 1 260 ? 11.641 38.241 0.859 1.00 74.88 260 GLU A CA 1
ATOM 2048 C C . GLU A 1 260 ? 10.664 38.632 1.981 1.00 74.88 260 GLU A C 1
ATOM 2050 O O . GLU A 1 260 ? 10.994 39.482 2.811 1.00 74.88 260 GLU A O 1
ATOM 2055 N N . GLU A 1 261 ? 9.501 37.978 2.070 1.00 67.94 261 GLU A N 1
ATOM 2056 C CA . GLU A 1 261 ? 8.533 38.179 3.160 1.00 67.94 261 GLU A CA 1
ATOM 2057 C C . GLU A 1 261 ? 9.132 37.800 4.530 1.00 67.94 261 GLU A C 1
ATOM 2059 O O . GLU A 1 261 ? 8.982 38.545 5.507 1.00 67.94 261 GLU A O 1
ATOM 2064 N N . GLU A 1 262 ? 9.883 36.694 4.605 1.00 65.06 262 GLU A N 1
ATOM 2065 C CA . GLU A 1 262 ? 10.586 36.266 5.822 1.00 65.06 262 GLU A CA 1
ATOM 2066 C C . GLU A 1 262 ? 11.686 37.268 6.231 1.00 65.06 262 GLU A C 1
ATOM 2068 O O . GLU A 1 262 ? 11.801 37.599 7.416 1.00 65.06 262 GLU A O 1
ATOM 2073 N N . LYS A 1 263 ? 12.450 37.826 5.276 1.00 67.88 263 LYS A N 1
ATOM 2074 C CA . LYS A 1 263 ? 13.455 38.882 5.545 1.00 67.88 263 LYS A CA 1
ATOM 2075 C C . LYS A 1 263 ? 12.833 40.196 6.019 1.00 67.88 263 LYS A C 1
ATOM 2077 O O . LYS A 1 263 ? 13.452 40.906 6.809 1.00 67.88 263 LYS A O 1
ATOM 2082 N N . GLN A 1 264 ? 11.623 40.518 5.566 1.00 64.69 264 GLN A N 1
ATOM 2083 C CA . GLN A 1 264 ? 10.870 41.705 5.989 1.00 64.69 264 GLN A CA 1
ATOM 2084 C C . GLN A 1 264 ? 10.131 41.505 7.327 1.00 64.69 264 GLN A C 1
ATOM 2086 O O . GLN A 1 264 ? 9.403 42.392 7.774 1.00 64.69 264 GLN A O 1
ATOM 2091 N N . GLY A 1 265 ? 10.322 40.361 7.996 1.00 56.81 265 GLY A N 1
ATOM 2092 C CA . GLY A 1 265 ? 9.745 40.080 9.311 1.00 56.81 265 GLY A CA 1
ATOM 2093 C C . GLY A 1 265 ? 8.264 39.691 9.279 1.00 56.81 265 GLY A C 1
ATOM 2094 O O . GLY A 1 265 ? 7.626 39.622 10.335 1.00 56.81 265 GLY A O 1
ATOM 2095 N N . PHE A 1 266 ? 7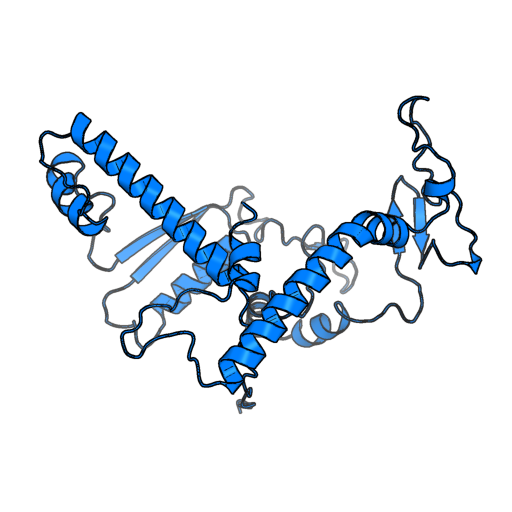.699 39.408 8.100 1.00 53.06 266 PHE A N 1
ATOM 2096 C CA . PHE A 1 266 ? 6.335 38.904 7.979 1.00 53.06 266 PHE A CA 1
ATOM 2097 C C . PHE A 1 266 ? 6.291 37.421 8.365 1.00 53.06 266 PHE A C 1
ATOM 2099 O O . PHE A 1 266 ? 6.728 36.538 7.634 1.00 53.06 266 PHE A O 1
ATOM 2106 N N . LYS A 1 267 ? 5.728 37.120 9.541 1.00 56.53 267 LYS A N 1
ATOM 2107 C CA . LYS A 1 267 ? 5.395 35.742 9.922 1.00 56.53 267 LYS A CA 1
ATOM 2108 C C . LYS A 1 267 ? 4.112 35.313 9.202 1.00 56.53 267 LYS A C 1
ATOM 2110 O O . LYS A 1 267 ? 3.103 36.014 9.248 1.00 56.53 267 LYS A O 1
ATOM 2115 N N . SER A 1 268 ? 4.130 34.127 8.594 1.00 52.62 268 SER A N 1
ATOM 2116 C CA . SER A 1 268 ? 2.983 33.520 7.890 1.00 52.62 268 SER A CA 1
ATOM 2117 C C . SER A 1 268 ? 1.794 33.162 8.802 1.00 52.62 268 SER A C 1
ATOM 2119 O O . SER A 1 268 ? 0.708 32.823 8.326 1.00 52.62 268 SER A O 1
ATOM 2121 N N . VAL A 1 269 ? 1.984 33.259 10.119 1.00 52.94 269 VAL A N 1
ATOM 2122 C CA . VAL A 1 269 ? 0.984 33.021 11.162 1.00 52.94 269 VAL A CA 1
ATOM 2123 C C . VAL A 1 269 ? 0.974 34.246 12.078 1.00 52.94 269 VAL A C 1
ATOM 2125 O O . VAL A 1 269 ? 2.031 34.629 12.588 1.00 52.94 269 VAL A O 1
ATOM 2128 N N . GLY A 1 270 ? -0.192 34.882 12.240 1.00 54.94 270 GLY A N 1
ATOM 2129 C CA . GLY A 1 270 ? -0.386 35.936 13.245 1.00 54.94 270 GLY A CA 1
ATOM 2130 C C . GLY A 1 270 ? -0.273 35.382 14.670 1.00 54.94 270 GLY A C 1
ATOM 2131 O O . GLY A 1 270 ? -0.353 34.171 14.873 1.00 54.94 270 GLY A O 1
ATOM 2132 N N . GLU A 1 271 ? -0.098 36.243 15.672 1.00 53.59 271 GLU A N 1
ATOM 2133 C CA . GLU A 1 271 ? -0.067 35.836 17.097 1.00 53.59 271 GLU A CA 1
ATOM 2134 C C . GLU A 1 271 ? -1.392 35.187 17.556 1.00 53.59 271 GLU A C 1
ATOM 2136 O O . GLU A 1 271 ? -1.446 34.422 18.513 1.00 53.59 271 GLU A O 1
ATOM 2141 N N . ASP A 1 272 ? -2.436 35.443 16.785 1.00 54.44 272 ASP A N 1
ATOM 2142 C CA . ASP A 1 272 ? -3.831 35.042 16.849 1.00 54.44 272 ASP A CA 1
ATOM 2143 C C . ASP A 1 272 ? -4.108 33.689 16.149 1.00 54.44 272 ASP A C 1
ATOM 2145 O O . ASP A 1 272 ? -5.232 33.187 16.154 1.00 54.44 272 ASP A O 1
ATOM 2149 N N . GLY A 1 273 ? -3.083 33.046 15.575 1.00 52.16 273 GLY A N 1
ATOM 2150 C CA . GLY A 1 273 ? -3.180 31.708 14.975 1.00 52.16 273 GLY A CA 1
ATOM 2151 C C . GLY A 1 273 ? -3.867 31.660 13.603 1.00 52.16 273 GLY A C 1
ATOM 2152 O O . GLY A 1 273 ? -3.858 30.610 12.950 1.00 52.16 273 GLY A O 1
ATOM 2153 N N . GLU A 1 274 ? -4.410 32.782 13.128 1.00 47.47 274 GLU A N 1
ATOM 2154 C CA . GLU A 1 274 ? -4.937 32.917 11.773 1.00 47.47 274 GLU A CA 1
ATOM 2155 C C . GLU A 1 274 ? -3.801 33.052 10.746 1.00 47.47 274 GLU A C 1
ATOM 2157 O O . GLU A 1 274 ? -2.793 33.743 10.944 1.00 47.47 274 GLU A O 1
ATOM 2162 N N . ARG A 1 275 ? -3.946 32.334 9.625 1.00 53.53 275 ARG A N 1
ATOM 2163 C CA . ARG A 1 275 ? -2.994 32.399 8.513 1.00 53.53 275 ARG A CA 1
ATOM 2164 C C . ARG A 1 275 ? -3.207 33.696 7.755 1.00 53.53 275 ARG A C 1
ATOM 2166 O O . ARG A 1 275 ? -4.295 33.928 7.232 1.00 53.53 275 ARG A O 1
ATOM 2173 N N . ARG A 1 276 ? -2.145 34.491 7.639 1.00 59.78 276 ARG A N 1
ATOM 2174 C CA . ARG A 1 276 ? -2.158 35.679 6.785 1.00 59.78 276 ARG A CA 1
ATOM 2175 C C . ARG A 1 276 ? -2.349 35.269 5.314 1.00 59.78 276 ARG A C 1
ATOM 2177 O O . ARG A 1 276 ? -1.954 34.158 4.938 1.00 59.78 276 ARG A O 1
ATOM 2184 N N . PRO A 1 277 ? -2.986 36.122 4.490 1.00 59.50 277 PRO A N 1
ATOM 2185 C CA . PRO A 1 277 ? -3.163 35.858 3.066 1.00 59.50 277 PRO A CA 1
ATOM 2186 C C . PRO A 1 277 ? -1.804 35.623 2.404 1.00 59.50 277 PRO A C 1
ATOM 2188 O O . PRO A 1 277 ? -0.827 36.295 2.722 1.00 59.50 277 PRO A O 1
ATOM 2191 N N . ARG A 1 278 ? -1.741 34.625 1.518 1.00 61.78 278 ARG A N 1
ATOM 2192 C CA . ARG A 1 278 ? -0.506 34.254 0.820 1.00 61.78 278 ARG A CA 1
ATOM 2193 C C . ARG A 1 278 ? -0.093 35.352 -0.155 1.00 61.78 278 ARG A C 1
ATOM 2195 O O . ARG A 1 278 ? -0.965 35.979 -0.760 1.00 61.78 278 ARG A O 1
ATOM 2202 N N . GLY A 1 279 ? 1.214 35.486 -0.373 1.00 65.88 279 GLY A N 1
ATOM 2203 C CA . GLY A 1 279 ? 1.755 36.288 -1.463 1.00 65.88 279 GLY A CA 1
ATOM 2204 C C . GLY A 1 279 ? 1.124 35.918 -2.818 1.00 65.88 279 GLY A C 1
ATOM 2205 O O . GLY A 1 279 ? 0.732 34.759 -3.036 1.00 65.88 279 GLY A O 1
ATOM 2206 N N . PRO A 1 280 ? 0.944 36.886 -3.732 1.00 70.31 280 PRO A N 1
ATOM 2207 C CA . PRO A 1 280 ? 0.256 36.690 -5.005 1.00 70.31 280 PRO A CA 1
ATOM 2208 C C . PRO A 1 280 ? 0.854 35.589 -5.897 1.00 70.31 280 PRO A C 1
ATOM 2210 O O . PRO A 1 280 ? 0.096 34.976 -6.661 1.00 70.31 280 PRO A O 1
ATOM 2213 N N . ALA A 1 281 ? 2.161 35.297 -5.839 1.00 63.81 281 ALA A N 1
ATOM 2214 C CA . ALA A 1 281 ? 2.742 34.211 -6.642 1.00 63.81 281 ALA A CA 1
ATOM 2215 C C . ALA A 1 281 ? 2.420 32.833 -6.046 1.00 63.81 281 ALA A C 1
ATOM 2217 O O . ALA A 1 281 ? 2.048 31.908 -6.779 1.00 63.81 281 ALA A O 1
ATOM 2218 N N . SER A 1 282 ? 2.469 32.720 -4.720 1.00 64.88 282 SER A N 1
ATOM 2219 C CA . SER A 1 282 ? 1.992 31.537 -4.001 1.00 64.88 282 SER A CA 1
ATOM 2220 C C . SER A 1 282 ? 0.496 31.309 -4.221 1.00 64.88 282 SER A C 1
ATOM 2222 O O . SER A 1 282 ? 0.088 30.202 -4.566 1.00 64.88 282 SER A O 1
ATOM 2224 N N . GLN A 1 283 ? -0.334 32.346 -4.108 1.00 68.88 283 GLN A N 1
ATOM 2225 C CA . GLN A 1 283 ? -1.782 32.240 -4.304 1.00 68.88 283 GLN A CA 1
ATOM 2226 C C . GLN A 1 283 ? -2.142 31.764 -5.724 1.00 68.88 283 GLN A C 1
ATOM 2228 O O . GLN A 1 283 ? -2.938 30.841 -5.882 1.00 68.88 283 GLN A O 1
ATOM 2233 N N . LYS A 1 284 ? -1.451 32.265 -6.757 1.00 69.88 284 LYS A N 1
ATOM 2234 C CA . LYS A 1 284 ? -1.609 31.783 -8.143 1.00 69.88 284 LYS A CA 1
ATOM 2235 C C . LYS A 1 284 ? -1.258 30.306 -8.339 1.00 69.88 284 LYS A C 1
ATOM 2237 O O . LYS A 1 284 ? -1.823 29.682 -9.229 1.00 69.88 284 LYS A O 1
ATOM 2242 N N . LEU A 1 285 ? -0.331 29.736 -7.564 1.00 64.88 285 LEU A N 1
ATOM 2243 C CA . LEU A 1 285 ? -0.062 28.290 -7.600 1.00 64.88 285 LEU A CA 1
ATOM 2244 C C . LEU A 1 285 ? -1.216 27.476 -7.004 1.00 64.88 285 LEU A C 1
ATOM 2246 O O . LEU A 1 285 ? -1.475 26.361 -7.452 1.00 64.88 285 LEU A O 1
ATOM 2250 N N . TRP A 1 286 ? -1.895 28.035 -6.005 1.00 61.09 286 TRP A N 1
ATOM 2251 C CA . TRP A 1 286 ? -3.018 27.404 -5.316 1.00 61.09 286 TRP A CA 1
ATOM 2252 C C . TRP A 1 286 ? -4.334 27.485 -6.090 1.00 61.09 286 TRP A C 1
ATOM 2254 O O . TRP A 1 286 ? -5.135 26.554 -6.006 1.00 61.09 286 TRP A O 1
ATOM 2264 N N . ASP A 1 287 ? -4.523 28.547 -6.869 1.00 65.69 287 ASP A N 1
ATOM 2265 C CA . ASP A 1 287 ? -5.746 28.796 -7.637 1.00 65.69 287 ASP A CA 1
ATOM 2266 C C . ASP A 1 287 ? -5.760 28.121 -9.023 1.00 65.69 287 ASP A C 1
ATOM 2268 O O . ASP A 1 287 ? -6.750 28.228 -9.738 1.00 65.69 287 ASP A O 1
ATOM 2272 N N . LEU A 1 288 ? -4.712 27.372 -9.401 1.00 60.09 288 LEU A N 1
ATOM 2273 C CA . LEU A 1 288 ? -4.654 26.542 -10.626 1.00 60.09 288 LEU A CA 1
ATOM 2274 C C . LEU A 1 288 ? -5.553 25.286 -10.565 1.00 60.09 288 LEU A C 1
ATOM 2276 O O . LEU A 1 288 ? -5.189 24.239 -11.103 1.00 60.09 288 LEU A O 1
ATOM 2280 N N . ARG A 1 289 ? -6.696 25.381 -9.880 1.00 42.03 289 ARG A N 1
ATOM 2281 C CA . ARG A 1 289 ? -7.750 24.361 -9.890 1.00 42.03 289 ARG A CA 1
ATOM 2282 C C . ARG A 1 289 ? -8.389 24.217 -11.265 1.00 42.03 289 ARG A C 1
ATOM 2284 O O . ARG A 1 289 ? -8.548 25.246 -11.955 1.00 42.03 289 ARG A O 1
#

Foldseek 3Di:
DDPPPPPPPPPPVPPPCVVVVVVVVVVVVVLVVVVVVQVVCVVVPVDDDDSPDDPVNVQVRCCVPVNNPPDPPDVQEAEEEAEALAPVSVVVVVVLVCQCPPPVNPPVSHHYHYDYHHPVPPVDGHVQADKDAPDPDPPRIDRPHDDAQAPDPVCVVVLVVCVVPPVPCVVVNVPRHDPDPPVQACWDDDLNDIDGGDCLPPVNQFQQNNPPQPPDDPVRGDPDSVCRRDDVVCVVCVVCVVVVVVVVVLVVVLVVQVVVCVVVVNDQADPVRDGDDGDPSVVVVVPPD

InterPro domains:
  IPR002937 Amine oxidase [PF01593] (104-175)
  IPR036188 FAD/NAD(P)-binding domain superfamily [G3DSA:3.50.50.60] (69-152)
  IPR036188 FAD/NAD(P)-binding domain superfamily [SSF51905] (78-162)
  IPR050281 Flavin monoamine oxidase and related enzymes [PTHR10742] (45-195)

Organism: Gibberella nygamai (NCBI:txid42673)

Sequence (289 aa):
MSSQDSFTEVHQFTKSYKHMWARDVAKASMNYDLKGVIERLKESVPTKFDAKDNIGSLRKKTMEATGPGYIPEEEGKISVGIVGAGVAGLFAALLFDWLNGHEELKGKGLKVSYDILEAAGAERLGGRLYTHHFSDEEHDYYDVGAMRFPNNTIMKRQARLTRRTAKSLSNILKNISTVPDELDECPAYFNDITTRGNVWDPKKKANDPYQVNEGLPPNGKIRPERLLKTNPSELVSTALKVFTKVAKERFKAAIAEEEEEEKQGFKSVGEDGERRPRGPASQKLWDLR

pLDDT: mean 72.6, std 15.13, range [31.2, 91.62]

Secondary structure (DSSP, 8-state):
----------------HHHHHHHHHHHHHHHHHHHHHHHHHHHH-SS---TT--HHHHHHHHHHHH-S-S--SBTTEEEEEEE--BHHHHHHHHHHHHHHH-TTTTTTT-EEEEEEE-TT-TTS-BTT--EEESSSSTT-EEESS------SSTTHHHHHHHHHH-TTHHHHHHHHS----TT---EEEETTEEEES-TT-TTT--SSTT-TTTT--TTTS-SSGGGGTS-HHHHHHHHHHHHHHHHHHHHHHHHHHHHHHHHTT--SB-TTSPBPPPPHHHHHHHS--